Protein AF-A0A7S1C038-F1 (afdb_monomer_lite)

Foldseek 3Di:
DDDDDDDPDDPPDPPLPFADDPDVVPDDPVPDDCQDSNNQLQDADFEEEEEEAPPLCLQVVLCVQAVDRQDDDPVCVVVVFDQAKGKGKKWKWWWDWDADVPPDPPPDDDDDDDDPPPPRPTDGGDMGIYHSSHHQWDQDPVPRTIIGGRGMYMYIYATLDPVRVVNVLVSLLVHLAYEYRDEPVDDPPDPSSVVSVVSNVVSVNPHYHYHYPNPPDDPPPDPDDD

Organism: NCBI:txid216773

InterPro domains:
  IPR000795 Translational (tr)-type GTP-binding domain [PF00009] (45-215)
  IPR000795 Translational (tr)-type GTP-binding domain [PR00315] (47-60)
  IPR000795 Translational (tr)-type GTP-binding domain [PR00315] (154-164)
  IPR000795 Translational (tr)-type GTP-binding domain [PR00315] (170-181)
  IPR000795 Translational (tr)-type GTP-binding domain [PR00315] (208-217)
  IPR000795 Translational (tr)-type GTP-binding domain [PS51722] (43-226)
  IPR027417 P-loop containing nucleoside triphosphate hydrolase [G3DSA:3.40.50.300] (43-218)
  IPR027417 P-loop containing nucleoside triphosphate hydrolase [SSF52540] (39-215)
  IPR050543 Eukaryotic Initiation Factor 2 Gamma Subunit [PTHR42854] (17-215)

Sequence (226 aa):
MIGESSSSGSKKGVTFSGLRDQNIETLDVTKLSALTPEVISRQATINVGTIGHVAHGKSTVVKAISGVQTVRFKNELERNITIKLGYANAKLYKGDPRPAPGVVNVEGEGNAEDGAAAAPEMISGGYTSRGSSHPDVFVDEKNGVTYRLRRHVSFVDCPGHDILMATMLNGAAVMDAAILLVAGNETCPQPQTSEHLAAVEIMRLGHIIILQNKVRIPIFSVTPEC

Structure (mmCIF, N/CA/C/O backbone):
data_AF-A0A7S1C038-F1
#
_entry.id   AF-A0A7S1C038-F1
#
loop_
_atom_site.group_PDB
_atom_site.id
_atom_site.type_symbol
_atom_site.label_atom_id
_atom_site.label_alt_id
_atom_site.label_comp_id
_atom_site.label_asym_id
_atom_site.label_entity_id
_atom_site.label_seq_id
_atom_site.pdbx_PDB_ins_code
_atom_site.Cartn_x
_atom_site.Cartn_y
_atom_site.Cartn_z
_atom_site.occupancy
_atom_site.B_iso_or_equiv
_atom_site.auth_seq_id
_atom_site.auth_comp_id
_atom_site.auth_asym_id
_atom_site.auth_atom_id
_atom_site.pdbx_PDB_model_num
ATOM 1 N N . MET A 1 1 ? 17.634 -27.391 55.054 1.00 41.12 1 MET A N 1
ATOM 2 C CA . MET A 1 1 ? 16.291 -27.393 54.440 1.00 41.12 1 MET A CA 1
ATOM 3 C C . MET A 1 1 ? 15.889 -25.945 54.234 1.00 41.12 1 MET A C 1
ATOM 5 O O . MET A 1 1 ? 15.413 -25.311 55.162 1.00 41.12 1 MET A O 1
ATOM 9 N N . ILE A 1 2 ? 16.235 -25.392 53.072 1.00 32.72 2 ILE A N 1
ATOM 10 C CA . ILE A 1 2 ? 15.905 -24.018 52.682 1.00 32.72 2 ILE A CA 1
ATOM 11 C C . ILE A 1 2 ? 14.608 -24.129 51.883 1.00 32.72 2 ILE A C 1
ATOM 13 O O . ILE A 1 2 ? 14.571 -24.859 50.897 1.00 32.72 2 ILE A O 1
ATOM 17 N N . GLY A 1 3 ? 13.541 -23.508 52.382 1.00 31.84 3 GLY A N 1
ATOM 18 C CA . GLY A 1 3 ? 12.225 -23.518 51.752 1.00 31.84 3 GLY A CA 1
ATOM 19 C C . GLY A 1 3 ? 12.188 -22.578 50.553 1.00 31.84 3 GLY A C 1
ATOM 20 O O . GLY A 1 3 ? 12.512 -21.398 50.676 1.00 31.84 3 GLY A O 1
ATOM 21 N N . GLU A 1 4 ? 11.782 -23.109 49.405 1.00 29.77 4 GLU A N 1
ATOM 22 C CA . GLU A 1 4 ? 11.413 -22.330 48.229 1.00 29.77 4 GLU A CA 1
ATOM 23 C C . GLU A 1 4 ? 10.019 -21.729 48.451 1.00 29.77 4 GLU A C 1
ATOM 25 O O . GLU A 1 4 ? 9.022 -22.447 48.528 1.00 29.77 4 GLU A O 1
ATOM 30 N N . SER A 1 5 ? 9.935 -20.403 48.562 1.00 31.16 5 SER A N 1
ATOM 31 C CA . SER A 1 5 ? 8.684 -19.667 48.391 1.00 31.16 5 SER A CA 1
ATOM 32 C C . SER A 1 5 ? 8.595 -19.190 46.943 1.00 31.16 5 SER A C 1
ATOM 34 O O . SER A 1 5 ? 9.299 -18.288 46.491 1.00 31.16 5 SER A O 1
ATOM 36 N N . SER A 1 6 ? 7.717 -19.857 46.203 1.00 29.91 6 SER A N 1
ATOM 37 C CA . SER A 1 6 ? 7.308 -19.549 44.839 1.00 29.91 6 SER A CA 1
ATOM 38 C C . SER A 1 6 ? 6.830 -18.099 44.712 1.00 29.91 6 SER A C 1
ATOM 40 O O . SER A 1 6 ? 5.752 -17.745 45.194 1.00 29.91 6 SER A O 1
ATOM 42 N N . SER A 1 7 ? 7.612 -17.262 44.033 1.00 30.27 7 SER A N 1
ATOM 43 C CA . SER A 1 7 ? 7.185 -15.941 43.586 1.00 30.27 7 SER A CA 1
ATOM 44 C C . SER A 1 7 ? 6.326 -16.091 42.328 1.00 30.27 7 SER A C 1
ATOM 46 O O . SER A 1 7 ? 6.800 -16.399 41.235 1.00 30.27 7 SER A O 1
ATOM 48 N N . SER A 1 8 ? 5.018 -15.887 42.479 1.00 29.19 8 SER A N 1
ATOM 49 C CA . SER A 1 8 ? 4.081 -15.759 41.365 1.00 29.19 8 SER A CA 1
ATOM 50 C C . SER A 1 8 ? 4.388 -14.467 40.599 1.00 29.19 8 SER A C 1
ATOM 52 O O . SER A 1 8 ? 3.902 -13.385 40.934 1.00 29.19 8 SER A O 1
ATOM 54 N N . GLY A 1 9 ? 5.250 -14.572 39.589 1.00 28.31 9 GLY A N 1
ATOM 55 C CA . GLY A 1 9 ? 5.575 -13.491 38.669 1.00 28.31 9 GLY A CA 1
ATOM 56 C C . GLY A 1 9 ? 4.361 -13.120 37.822 1.00 28.31 9 GLY A C 1
ATOM 57 O O . GLY A 1 9 ? 4.037 -13.797 36.849 1.00 28.31 9 GLY A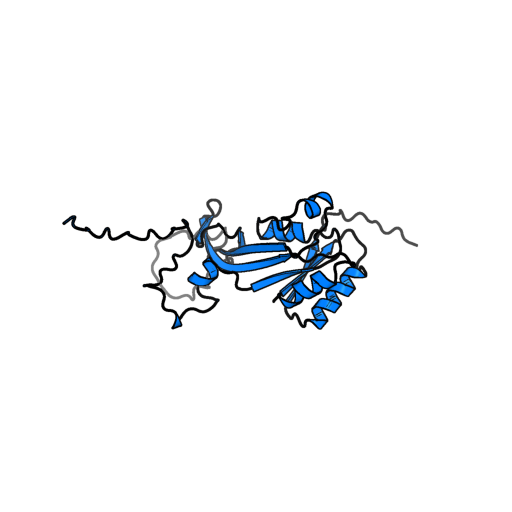 O 1
ATOM 58 N N . SER A 1 10 ? 3.699 -12.025 38.193 1.00 28.20 10 SER A N 1
ATOM 59 C CA . SER A 1 10 ? 2.702 -11.348 37.367 1.00 28.20 10 SER A CA 1
ATOM 60 C C . SER A 1 10 ? 3.363 -10.933 36.046 1.00 28.20 10 SER A C 1
ATOM 62 O O . SER A 1 10 ? 4.196 -10.023 36.009 1.00 28.20 10 SER A O 1
ATOM 64 N N . LYS A 1 11 ? 3.053 -11.646 34.954 1.00 31.92 11 LYS A N 1
ATOM 65 C CA . LYS A 1 11 ? 3.479 -11.277 33.600 1.00 31.92 11 LYS A CA 1
ATOM 66 C C . LYS A 1 11 ? 2.769 -9.976 33.226 1.00 31.92 11 LYS A C 1
ATOM 68 O O . LYS A 1 11 ? 1.656 -9.999 32.713 1.00 31.92 11 LYS A O 1
ATOM 73 N N . LYS A 1 12 ? 3.411 -8.834 33.489 1.00 30.34 12 LYS A N 1
ATOM 74 C CA . LYS A 1 12 ? 3.003 -7.543 32.928 1.00 30.34 12 LYS A CA 1
ATOM 75 C C . LYS A 1 12 ? 3.096 -7.639 31.406 1.00 30.34 12 LYS A C 1
ATOM 77 O O . LYS A 1 12 ? 4.187 -7.574 30.842 1.00 30.34 12 LYS A O 1
ATOM 82 N N . GLY A 1 13 ? 1.950 -7.833 30.757 1.00 33.59 13 GLY A N 1
ATOM 83 C CA . GLY A 1 13 ? 1.808 -7.597 29.329 1.00 33.59 13 GLY A CA 1
ATOM 84 C C . GLY A 1 13 ? 2.252 -6.169 29.033 1.00 33.59 13 GLY A C 1
ATOM 85 O O . GLY A 1 13 ? 1.886 -5.237 29.747 1.00 33.59 13 GLY A O 1
ATOM 86 N N . VAL A 1 14 ? 3.102 -6.008 28.025 1.00 36.25 14 VAL A N 1
ATOM 87 C CA . VAL A 1 14 ? 3.528 -4.695 27.542 1.00 36.25 14 VAL A CA 1
ATOM 88 C C . VAL A 1 14 ? 2.290 -4.000 26.975 1.00 36.25 14 VAL A C 1
ATOM 90 O O . VAL A 1 14 ? 1.905 -4.238 25.832 1.00 36.25 14 VAL A O 1
ATOM 93 N N . THR A 1 15 ? 1.631 -3.176 27.788 1.00 35.62 15 THR A N 1
ATOM 94 C CA . THR A 1 15 ? 0.547 -2.296 27.355 1.00 35.62 15 THR A CA 1
ATOM 95 C C . THR A 1 15 ? 1.164 -1.193 26.506 1.00 35.62 15 THR A C 1
ATOM 97 O O . THR A 1 15 ? 1.691 -0.208 27.026 1.00 35.62 15 THR A O 1
ATOM 100 N N . PHE A 1 16 ? 1.150 -1.370 25.187 1.00 41.62 16 PHE A N 1
ATOM 101 C CA . PHE A 1 16 ? 1.386 -0.265 24.267 1.00 41.62 16 PHE A CA 1
ATOM 102 C C . PHE A 1 16 ? 0.178 0.672 24.363 1.00 41.62 16 PHE A C 1
ATOM 104 O O . PHE A 1 16 ? -0.905 0.357 23.872 1.00 41.62 16 PHE A O 1
ATOM 111 N N . SER A 1 17 ? 0.358 1.806 25.039 1.00 42.03 17 SER A N 1
ATOM 112 C CA . SER A 1 17 ? -0.680 2.809 25.279 1.00 42.03 17 SER A CA 1
ATOM 113 C C . SER A 1 17 ? -1.363 3.232 23.970 1.00 42.03 17 SER A C 1
ATOM 115 O O . SER A 1 17 ? -0.755 3.926 23.155 1.00 42.03 17 SER A O 1
ATOM 117 N N . GLY A 1 18 ? -2.618 2.816 23.763 1.00 57.69 18 GLY A N 1
ATOM 118 C CA . GLY A 1 18 ? -3.464 3.251 22.641 1.00 57.69 18 GLY A CA 1
ATOM 119 C C . GLY A 1 18 ? -3.847 2.174 21.616 1.00 57.69 18 GLY A C 1
ATOM 120 O O . GLY A 1 18 ? -4.699 2.437 20.764 1.00 57.69 18 GLY A O 1
ATOM 121 N N . LEU A 1 19 ? -3.264 0.974 21.693 1.00 62.09 19 LEU A N 1
ATOM 122 C CA . LEU A 1 19 ? -3.684 -0.193 20.907 1.00 62.09 19 LEU A CA 1
ATOM 123 C C . LEU A 1 19 ? -4.746 -0.992 21.674 1.00 62.09 19 LEU A C 1
ATOM 125 O O . LEU A 1 19 ? -4.735 -1.008 22.902 1.00 62.09 19 LEU A O 1
ATOM 129 N N . ARG A 1 20 ? -5.647 -1.685 20.966 1.00 65.25 20 ARG A N 1
ATOM 130 C CA . ARG A 1 20 ? -6.557 -2.632 21.626 1.00 65.25 20 ARG A CA 1
ATOM 131 C C . ARG A 1 20 ? -5.754 -3.789 22.225 1.00 65.25 20 ARG A C 1
ATOM 133 O O . ARG A 1 20 ? -4.943 -4.427 21.539 1.00 65.25 20 ARG A O 1
ATOM 140 N N . ASP A 1 21 ? -5.972 -4.037 23.512 1.00 62.97 21 ASP A N 1
ATOM 141 C CA . ASP A 1 21 ? -5.340 -5.137 24.227 1.00 62.97 21 ASP A CA 1
ATOM 142 C C . ASP A 1 21 ? -5.932 -6.465 23.761 1.00 62.97 21 ASP A C 1
ATOM 144 O O . ASP A 1 21 ? -7.130 -6.717 23.860 1.00 62.97 21 ASP A O 1
ATOM 148 N N . GLN A 1 22 ? -5.064 -7.320 23.228 1.00 62.31 22 GLN A N 1
ATOM 149 C CA . GLN A 1 22 ? -5.403 -8.688 22.865 1.00 62.31 22 GLN A CA 1
ATOM 150 C C . GLN A 1 22 ? -5.151 -9.576 24.083 1.00 62.31 22 GLN A C 1
ATOM 152 O O . GLN A 1 22 ? -4.095 -10.199 24.193 1.00 62.31 22 GLN A O 1
ATOM 157 N N . ASN A 1 23 ? -6.079 -9.572 25.039 1.00 72.50 23 ASN A N 1
ATOM 158 C CA . ASN A 1 23 ? -5.988 -10.466 26.185 1.00 72.50 23 ASN A CA 1
ATOM 159 C C . ASN A 1 23 ? -6.569 -11.840 25.816 1.00 72.50 23 ASN A C 1
ATOM 161 O O . ASN A 1 23 ? -7.741 -11.955 25.467 1.00 72.50 23 ASN A O 1
ATOM 165 N N . ILE A 1 24 ? -5.731 -12.876 25.877 1.00 70.00 24 ILE A N 1
ATOM 166 C CA . ILE A 1 24 ? -6.050 -14.251 25.451 1.00 70.00 24 ILE A CA 1
ATOM 167 C C . ILE A 1 24 ? -7.241 -14.818 26.242 1.00 70.00 24 ILE A C 1
ATOM 169 O O . ILE A 1 24 ? -7.989 -15.635 25.722 1.00 70.00 24 ILE A O 1
ATOM 173 N N . GLU A 1 25 ? -7.450 -14.344 27.471 1.00 70.56 25 GLU A N 1
ATOM 174 C CA . GLU A 1 25 ? -8.536 -14.788 28.352 1.00 70.56 25 GLU A CA 1
ATOM 175 C C . GLU A 1 25 ? -9.908 -14.210 27.970 1.00 70.56 25 GLU A C 1
ATOM 177 O O . GLU A 1 25 ? -10.936 -14.810 28.269 1.00 70.56 25 GLU A O 1
ATOM 182 N N . THR A 1 26 ? -9.939 -13.058 27.295 1.00 69.38 26 THR A N 1
ATOM 183 C CA . THR A 1 26 ? -11.182 -12.375 26.891 1.00 69.38 26 THR A CA 1
ATOM 184 C C . THR A 1 26 ? -11.467 -12.492 25.394 1.00 69.38 26 THR A C 1
ATOM 186 O O . THR A 1 26 ? -12.516 -12.047 24.934 1.00 69.38 26 THR A O 1
ATOM 189 N N . LEU A 1 27 ? -10.526 -13.042 24.621 1.00 69.56 27 LEU A N 1
ATOM 190 C CA . LEU A 1 27 ? -10.618 -13.172 23.170 1.00 69.56 27 LEU A CA 1
ATOM 191 C C . LEU A 1 27 ? -11.393 -14.435 22.784 1.00 69.56 27 LEU A C 1
ATOM 193 O O . LEU A 1 27 ? -10.920 -15.556 22.963 1.00 69.56 27 LEU A O 1
ATOM 197 N N . ASP A 1 28 ? -12.566 -14.252 22.182 1.00 71.44 28 ASP A N 1
ATOM 198 C CA . ASP A 1 28 ? -13.340 -15.348 21.600 1.00 71.44 28 ASP A CA 1
ATOM 199 C C . ASP A 1 28 ? -12.860 -15.624 20.168 1.00 71.44 28 ASP A C 1
ATOM 201 O O . ASP A 1 28 ? -13.245 -14.951 19.207 1.00 71.44 28 ASP A O 1
ATOM 205 N N . VAL A 1 29 ? -11.993 -16.630 20.030 1.00 74.00 29 VAL A N 1
ATOM 206 C CA . VAL A 1 29 ? -11.307 -16.987 18.776 1.00 74.00 29 VAL A CA 1
ATOM 207 C C . VAL A 1 29 ? -12.282 -17.325 17.642 1.00 74.00 29 VAL A C 1
ATOM 209 O O . VAL A 1 29 ? -11.950 -17.167 16.470 1.00 74.00 29 VAL A O 1
ATOM 212 N N . THR A 1 30 ? -13.508 -17.736 17.973 1.00 75.81 30 THR A N 1
ATOM 213 C CA . THR A 1 30 ? -14.532 -18.121 16.989 1.00 75.81 30 THR A CA 1
ATOM 214 C C . THR 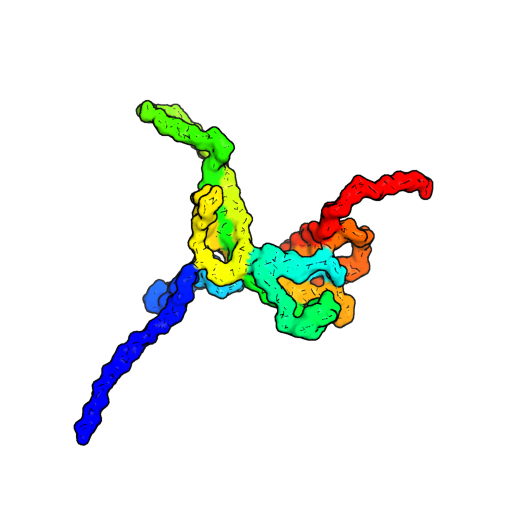A 1 30 ? -15.189 -16.930 16.287 1.00 75.81 30 THR A C 1
ATOM 216 O O . THR A 1 30 ? -15.723 -17.081 15.190 1.00 75.81 30 THR A O 1
ATOM 219 N N . LYS A 1 31 ? -15.126 -15.732 16.884 1.00 73.19 31 LYS A N 1
ATOM 220 C CA . LYS A 1 31 ? -15.713 -14.494 16.338 1.00 73.19 31 LYS A CA 1
ATOM 221 C C . LYS A 1 31 ? -14.677 -13.580 15.682 1.00 73.19 31 LYS A C 1
ATOM 223 O O . LYS A 1 31 ? -15.037 -12.544 15.119 1.00 73.19 31 LYS A O 1
ATOM 228 N N . LEU A 1 32 ? -13.397 -13.950 15.738 1.00 73.38 32 LEU A N 1
ATOM 229 C CA . LEU A 1 32 ? -12.311 -13.198 15.122 1.00 73.38 32 LEU A CA 1
ATOM 230 C C . LEU A 1 32 ? -12.339 -13.387 13.602 1.00 73.38 32 LEU A C 1
ATOM 232 O O . LEU A 1 32 ? -12.003 -14.442 13.075 1.00 73.38 32 LEU A O 1
ATOM 236 N N . SER A 1 33 ? -12.709 -12.330 12.887 1.00 72.44 33 SER A N 1
ATOM 237 C CA . SER A 1 33 ? -12.481 -12.201 11.445 1.00 72.44 33 SER A CA 1
ATOM 238 C C . SER A 1 33 ? -11.436 -11.115 11.196 1.00 72.44 33 SER A C 1
ATOM 240 O O . SER A 1 33 ? -11.211 -10.265 12.052 1.00 72.44 33 SER A O 1
ATOM 242 N N . ALA A 1 34 ? -10.821 -11.075 10.011 1.00 68.94 34 ALA A N 1
ATOM 243 C CA . ALA A 1 34 ? -9.850 -10.027 9.666 1.00 68.94 34 ALA A CA 1
ATOM 244 C C . ALA A 1 34 ? -10.422 -8.596 9.786 1.00 68.94 34 ALA A C 1
ATOM 246 O O . ALA A 1 34 ? -9.671 -7.628 9.853 1.00 68.94 34 ALA A O 1
ATOM 247 N N . LEU A 1 35 ? -11.752 -8.454 9.826 1.00 75.75 35 LEU A N 1
ATOM 248 C CA . LEU A 1 35 ? -12.448 -7.180 9.972 1.00 75.75 35 LEU A CA 1
ATOM 249 C C . LEU A 1 35 ? -12.746 -6.799 11.431 1.00 75.75 35 LEU A C 1
ATOM 251 O O . LEU A 1 35 ? -13.304 -5.726 11.670 1.00 75.75 35 LEU A O 1
ATOM 255 N N . THR A 1 36 ? -12.411 -7.642 12.412 1.00 77.56 36 THR A N 1
ATOM 256 C CA . THR A 1 36 ? -12.633 -7.285 13.813 1.00 77.56 36 THR A CA 1
ATOM 257 C C . THR A 1 36 ? -11.647 -6.203 14.254 1.00 77.56 36 THR A C 1
ATOM 259 O O . THR A 1 36 ? -10.467 -6.220 13.887 1.00 77.56 36 THR A O 1
ATOM 262 N N . PRO A 1 37 ? -12.102 -5.236 15.068 1.00 72.75 37 PRO A N 1
ATOM 263 C CA . PRO A 1 37 ? -11.278 -4.103 15.479 1.00 72.75 37 PRO A CA 1
ATOM 264 C C . PRO A 1 37 ? -10.032 -4.510 16.283 1.00 72.75 37 PRO A C 1
ATOM 266 O O . PRO A 1 37 ? -9.049 -3.775 16.290 1.00 72.75 37 PRO A O 1
ATOM 269 N N . GLU A 1 38 ? -10.049 -5.677 16.928 1.00 74.62 38 GLU A N 1
ATOM 270 C CA . GLU A 1 38 ? -8.911 -6.251 17.660 1.00 74.62 38 GLU A CA 1
ATOM 271 C C . GLU A 1 38 ? -7.775 -6.695 16.728 1.00 74.62 38 GLU A C 1
ATOM 273 O O . GLU A 1 38 ? -6.602 -6.531 17.067 1.00 74.62 38 GLU A O 1
ATOM 278 N N . VAL A 1 39 ? -8.109 -7.218 15.541 1.00 76.62 39 VAL A N 1
ATOM 279 C CA . VAL A 1 39 ? -7.138 -7.651 14.523 1.00 76.62 39 VAL A CA 1
ATOM 280 C C . VAL A 1 39 ? -6.652 -6.451 13.713 1.00 76.62 39 VAL A C 1
ATOM 282 O O . VAL A 1 39 ? -5.443 -6.252 13.575 1.00 76.62 39 VAL A O 1
ATOM 285 N N . ILE A 1 40 ? -7.577 -5.590 13.267 1.00 80.25 40 ILE A N 1
ATOM 286 C CA . ILE A 1 40 ? -7.268 -4.378 12.486 1.00 80.25 40 ILE A CA 1
ATOM 287 C C . ILE A 1 40 ? -6.306 -3.448 13.245 1.00 80.25 40 ILE A C 1
ATOM 289 O O . ILE A 1 40 ? -5.477 -2.782 12.630 1.00 80.25 40 ILE A O 1
ATOM 293 N N . SER A 1 41 ? -6.381 -3.407 14.579 1.00 76.19 41 SER A N 1
ATOM 294 C CA . SER A 1 41 ? -5.500 -2.575 15.411 1.00 76.19 41 SER A CA 1
ATOM 295 C C . SER A 1 41 ? -4.010 -2.875 15.200 1.00 76.19 41 SER A C 1
ATOM 297 O O . SER A 1 41 ? -3.182 -1.960 15.231 1.00 76.19 41 SER A O 1
ATOM 299 N N . ARG A 1 42 ? -3.660 -4.150 14.970 1.00 76.06 42 ARG A N 1
ATOM 300 C CA . ARG A 1 42 ? -2.267 -4.626 14.950 1.00 76.06 42 ARG A CA 1
ATOM 301 C C . ARG A 1 42 ? -1.796 -5.103 13.582 1.00 76.06 42 ARG A C 1
ATOM 303 O O . ARG A 1 42 ? -0.616 -4.958 13.272 1.00 76.06 42 ARG A O 1
ATOM 310 N N . GLN A 1 43 ? -2.689 -5.650 12.764 1.00 82.88 43 GLN A N 1
ATOM 311 C CA . GLN A 1 43 ? -2.333 -6.289 11.500 1.00 82.88 43 GLN A CA 1
ATOM 312 C C . GLN A 1 43 ? -3.000 -5.590 10.320 1.00 82.88 43 GLN A C 1
ATOM 314 O O . GLN A 1 43 ? -4.138 -5.135 10.413 1.00 82.88 43 GLN A O 1
ATOM 319 N N . ALA A 1 44 ? -2.253 -5.429 9.228 1.00 85.12 44 ALA A N 1
ATOM 320 C CA . ALA A 1 44 ? -2.795 -4.887 7.992 1.00 85.12 44 ALA A CA 1
ATOM 321 C C . ALA A 1 44 ? -3.620 -5.964 7.287 1.00 85.12 44 ALA A C 1
ATOM 323 O O . ALA A 1 44 ? -3.201 -7.118 7.211 1.00 85.12 44 ALA A O 1
ATOM 324 N N . THR A 1 45 ? -4.794 -5.583 6.797 1.00 85.81 45 THR A N 1
ATOM 325 C CA . THR A 1 45 ? -5.747 -6.520 6.192 1.00 85.81 45 THR A CA 1
ATOM 326 C C . THR A 1 45 ? -5.710 -6.514 4.671 1.00 85.81 45 THR A C 1
ATOM 328 O O . THR A 1 45 ? -6.235 -7.438 4.064 1.00 85.81 45 THR A O 1
ATOM 331 N N . ILE A 1 46 ? -5.136 -5.469 4.069 1.00 90.12 46 ILE A N 1
ATOM 332 C CA . ILE A 1 46 ? -5.071 -5.265 2.619 1.00 90.12 46 ILE A CA 1
ATOM 333 C C . ILE A 1 46 ? -3.676 -4.764 2.260 1.00 90.12 46 ILE A C 1
ATOM 335 O O . ILE A 1 46 ? -3.173 -3.829 2.899 1.00 90.12 46 ILE A O 1
ATOM 339 N N . ASN A 1 47 ? -3.103 -5.339 1.206 1.00 92.12 47 ASN A N 1
ATOM 340 C CA . ASN A 1 47 ? -1.847 -4.910 0.612 1.00 92.12 47 ASN A CA 1
ATOM 341 C C . ASN A 1 47 ? -2.108 -4.066 -0.639 1.00 92.12 47 ASN A C 1
ATOM 343 O O . ASN A 1 47 ? -2.702 -4.527 -1.614 1.00 92.12 47 ASN A O 1
ATOM 347 N N . VAL A 1 48 ? -1.632 -2.825 -0.622 1.00 93.12 48 VAL A N 1
ATOM 348 C CA . VAL A 1 48 ? -1.763 -1.874 -1.724 1.00 93.12 48 VAL A CA 1
ATOM 349 C C . VAL A 1 48 ? -0.390 -1.595 -2.322 1.00 93.12 48 VAL A C 1
ATOM 351 O O . VAL A 1 48 ? 0.487 -1.042 -1.664 1.00 93.12 48 VAL A O 1
ATOM 354 N N . GLY A 1 49 ? -0.198 -1.956 -3.583 1.00 93.38 49 GLY A N 1
ATOM 355 C CA . GLY A 1 49 ? 1.028 -1.691 -4.322 1.00 93.38 49 GLY A CA 1
ATOM 356 C C . GLY A 1 49 ? 1.120 -0.287 -4.887 1.00 93.38 49 GLY A C 1
ATOM 357 O O . GLY A 1 49 ? 0.112 0.264 -5.314 1.00 93.38 49 GLY A O 1
ATOM 358 N N . THR A 1 50 ? 2.325 0.265 -4.997 1.00 92.62 50 THR A N 1
ATOM 359 C CA . THR A 1 50 ? 2.601 1.429 -5.852 1.00 92.62 50 THR A CA 1
ATOM 360 C C . THR A 1 50 ? 3.433 1.017 -7.062 1.00 92.62 50 THR A C 1
ATOM 362 O O . THR A 1 50 ? 4.513 0.452 -6.928 1.00 92.62 50 THR A O 1
ATOM 365 N N . ILE A 1 51 ? 2.951 1.326 -8.264 1.00 91.31 51 ILE A N 1
ATOM 366 C CA . ILE A 1 51 ? 3.608 1.015 -9.544 1.00 91.31 51 ILE A CA 1
ATOM 367 C C . ILE A 1 51 ? 3.732 2.284 -10.397 1.00 91.31 51 ILE A C 1
ATOM 369 O O . ILE A 1 51 ? 3.038 3.269 -10.158 1.00 91.31 51 ILE A O 1
ATOM 373 N N . GLY A 1 52 ? 4.636 2.298 -11.379 1.00 89.62 52 GLY A N 1
ATOM 374 C CA . GLY A 1 52 ? 4.887 3.469 -12.237 1.00 89.62 52 GLY A CA 1
ATOM 375 C C . GLY A 1 52 ? 6.371 3.676 -12.544 1.00 89.62 52 GLY A C 1
ATOM 376 O O . GLY A 1 52 ? 7.217 3.022 -11.936 1.00 89.62 52 GLY A O 1
ATOM 377 N N . HIS A 1 53 ? 6.695 4.581 -13.467 1.00 87.56 53 HIS A N 1
ATOM 378 C CA . HIS A 1 53 ? 8.063 4.828 -13.953 1.00 87.56 53 HIS A CA 1
ATOM 379 C C . HIS A 1 53 ? 9.031 5.319 -12.853 1.00 87.56 53 HIS A C 1
ATOM 381 O O . HIS A 1 53 ? 8.617 5.711 -11.746 1.00 87.56 53 HIS A O 1
ATOM 387 N N . VAL A 1 54 ? 10.337 5.289 -13.134 1.00 84.62 54 VAL A N 1
ATOM 388 C CA . VAL A 1 54 ? 11.371 5.915 -12.289 1.00 84.62 54 VAL A CA 1
ATOM 389 C C . VAL A 1 54 ? 11.029 7.398 -12.071 1.00 84.62 54 VAL A C 1
ATOM 391 O O . VAL A 1 54 ? 10.405 8.037 -12.904 1.00 84.62 54 VAL A O 1
ATOM 394 N N . ALA A 1 55 ? 11.368 7.955 -10.904 1.00 80.94 55 ALA A N 1
ATOM 395 C CA . ALA A 1 55 ? 11.165 9.376 -10.577 1.00 80.94 55 ALA A CA 1
ATOM 396 C C . ALA A 1 55 ? 9.709 9.911 -10.578 1.00 80.94 55 ALA A C 1
ATOM 398 O O . ALA A 1 55 ? 9.494 11.100 -10.316 1.00 80.94 55 ALA A O 1
ATOM 399 N N . HIS A 1 56 ? 8.692 9.054 -10.733 1.00 87.62 56 HIS A N 1
ATOM 400 C CA . HIS A 1 56 ? 7.277 9.418 -10.540 1.00 87.62 56 HIS A CA 1
ATOM 401 C C . HIS A 1 56 ? 6.893 9.692 -9.073 1.00 87.62 56 HIS A C 1
ATOM 403 O O . HIS A 1 56 ? 5.797 10.175 -8.799 1.00 87.62 56 HIS A O 1
ATOM 409 N N . GLY A 1 57 ? 7.780 9.410 -8.113 1.00 87.00 57 GLY A N 1
ATOM 410 C CA . GLY A 1 57 ? 7.556 9.705 -6.694 1.00 87.00 57 GLY A CA 1
ATOM 411 C C . GLY A 1 57 ? 6.740 8.655 -5.932 1.00 87.00 57 GLY A C 1
ATOM 412 O O . GLY A 1 57 ? 6.085 9.010 -4.957 1.00 87.00 57 GLY A O 1
ATOM 413 N N . LYS A 1 58 ? 6.797 7.377 -6.343 1.00 90.19 58 LYS A N 1
ATOM 414 C CA . LYS A 1 58 ? 6.134 6.234 -5.674 1.00 90.19 58 LYS A CA 1
ATOM 415 C C . LYS A 1 58 ? 6.380 6.222 -4.163 1.00 90.19 58 LYS A C 1
ATOM 417 O O . LYS A 1 58 ? 5.441 6.388 -3.387 1.00 90.19 58 LYS A O 1
ATOM 422 N N . SER A 1 59 ? 7.645 6.183 -3.752 1.00 88.69 59 SER A N 1
ATOM 423 C CA . SER A 1 59 ? 8.038 6.185 -2.339 1.00 88.69 59 SER A CA 1
ATOM 424 C C . SER A 1 59 ? 7.612 7.459 -1.600 1.00 88.69 59 SER A C 1
ATOM 426 O O . SER A 1 59 ? 7.262 7.410 -0.422 1.00 88.69 59 SER A O 1
ATOM 428 N N . THR A 1 60 ? 7.590 8.610 -2.283 1.00 89.31 60 THR A N 1
ATOM 429 C CA . THR A 1 60 ? 7.136 9.884 -1.703 1.00 89.31 60 THR A CA 1
ATOM 430 C C . THR A 1 60 ? 5.642 9.859 -1.396 1.00 89.31 60 THR A C 1
ATOM 432 O O . THR A 1 60 ? 5.234 10.316 -0.331 1.00 89.31 60 THR A O 1
ATOM 435 N N . VAL A 1 61 ? 4.827 9.291 -2.288 1.00 90.00 61 VAL A N 1
ATOM 436 C CA . VAL A 1 61 ? 3.385 9.124 -2.061 1.00 90.00 61 VAL A CA 1
ATOM 437 C C . VAL A 1 61 ? 3.131 8.144 -0.920 1.00 90.00 61 VAL A C 1
ATOM 439 O O . VAL A 1 61 ? 2.347 8.451 -0.024 1.00 90.00 61 VAL A O 1
ATOM 442 N N . VAL A 1 62 ? 3.852 7.019 -0.875 1.00 90.69 62 VAL A N 1
ATOM 443 C CA . VAL A 1 62 ? 3.744 6.073 0.248 1.00 90.69 62 VAL A CA 1
ATOM 444 C C . VAL A 1 62 ? 4.099 6.751 1.572 1.00 90.69 62 VAL A C 1
ATOM 446 O O . VAL A 1 62 ? 3.371 6.597 2.555 1.00 90.69 62 VAL A O 1
ATOM 449 N N . LYS A 1 63 ? 5.162 7.564 1.601 1.00 89.62 63 LYS A N 1
ATOM 450 C CA . LYS A 1 63 ? 5.547 8.350 2.780 1.00 89.62 63 LYS A CA 1
ATOM 451 C C . LYS A 1 63 ? 4.484 9.381 3.168 1.00 89.62 63 LYS A C 1
ATOM 453 O O . LYS A 1 63 ? 4.225 9.546 4.354 1.00 89.62 63 LYS A O 1
ATOM 458 N N . ALA A 1 64 ? 3.850 10.047 2.205 1.00 88.44 64 ALA A N 1
ATOM 459 C CA . ALA A 1 64 ? 2.789 11.019 2.474 1.00 88.44 64 ALA A CA 1
ATOM 460 C C . ALA A 1 64 ? 1.531 10.367 3.073 1.00 88.44 64 ALA A C 1
ATOM 462 O O . ALA A 1 64 ? 0.908 10.943 3.961 1.00 88.44 64 ALA A O 1
ATOM 463 N N . ILE A 1 65 ? 1.176 9.160 2.619 1.00 87.94 65 ILE A N 1
ATOM 464 C CA . ILE A 1 65 ? -0.017 8.447 3.093 1.00 87.94 65 ILE A CA 1
ATOM 465 C C . ILE A 1 65 ? 0.238 7.773 4.445 1.00 87.94 65 ILE A C 1
ATOM 467 O O . ILE A 1 65 ? -0.575 7.894 5.362 1.00 87.94 65 ILE A O 1
ATOM 471 N N . SER A 1 66 ? 1.349 7.047 4.570 1.00 87.00 66 SER A N 1
ATOM 472 C CA . SER A 1 66 ? 1.654 6.248 5.764 1.00 87.00 66 SER A CA 1
ATOM 473 C C . SER A 1 66 ? 2.374 7.030 6.865 1.00 87.00 66 SER A C 1
ATOM 475 O O . SER A 1 66 ? 2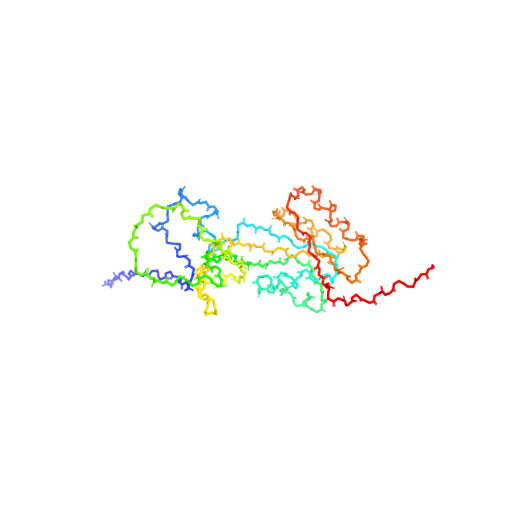.356 6.620 8.022 1.00 87.00 66 SER A O 1
ATOM 477 N N . GLY A 1 67 ? 3.038 8.137 6.526 1.00 84.69 67 GLY A N 1
ATOM 478 C CA . GLY A 1 67 ? 3.979 8.824 7.413 1.00 84.69 67 GLY A CA 1
ATOM 479 C C . GLY A 1 67 ? 5.302 8.072 7.620 1.00 84.69 67 GLY A C 1
ATOM 480 O O . GLY A 1 67 ? 6.181 8.575 8.316 1.00 84.69 67 GLY A O 1
ATOM 481 N N . VAL A 1 68 ? 5.472 6.887 7.021 1.00 83.88 68 VAL A N 1
ATOM 482 C CA . VAL A 1 68 ? 6.649 6.025 7.184 1.00 83.88 68 VAL A CA 1
ATOM 483 C C . VAL A 1 68 ? 7.497 6.062 5.917 1.00 83.88 68 VAL A C 1
ATOM 485 O O . VAL A 1 68 ? 6.998 5.931 4.802 1.00 83.88 68 VAL A O 1
ATOM 488 N N . GLN A 1 69 ? 8.808 6.225 6.080 1.00 82.06 69 GLN A N 1
ATOM 489 C CA . GLN A 1 69 ? 9.747 6.140 4.966 1.00 82.06 69 GLN A CA 1
ATOM 490 C C . GLN A 1 69 ? 10.053 4.671 4.645 1.00 82.06 69 GLN A C 1
ATOM 492 O O . GLN A 1 69 ? 10.518 3.926 5.506 1.00 82.06 69 GLN A O 1
ATOM 497 N N . THR A 1 70 ? 9.788 4.261 3.403 1.00 81.38 70 THR A N 1
ATOM 498 C CA . THR A 1 70 ? 9.978 2.879 2.924 1.00 81.38 70 THR A CA 1
ATOM 499 C C . THR A 1 70 ? 11.440 2.527 2.660 1.00 81.38 70 THR A C 1
ATOM 501 O O . THR A 1 70 ? 11.821 1.368 2.812 1.00 81.38 70 THR A O 1
ATOM 504 N N . VAL A 1 71 ? 12.265 3.518 2.313 1.00 80.19 71 VAL A N 1
ATOM 505 C CA . VAL A 1 71 ? 13.700 3.348 2.039 1.00 80.19 71 VAL A CA 1
ATOM 506 C C . VAL A 1 71 ? 14.442 3.058 3.341 1.00 80.19 71 VAL A C 1
ATOM 508 O O . VAL A 1 71 ? 14.591 3.944 4.184 1.00 80.19 71 VAL A O 1
ATOM 511 N N . ARG A 1 72 ? 14.907 1.815 3.511 1.00 74.38 72 ARG A N 1
ATOM 512 C CA . ARG A 1 72 ? 15.612 1.368 4.729 1.00 74.38 72 ARG A CA 1
ATOM 513 C C . ARG A 1 72 ? 17.116 1.183 4.543 1.00 74.38 72 ARG A C 1
ATOM 515 O O . ARG A 1 72 ? 17.838 1.127 5.535 1.00 74.38 72 ARG A O 1
ATOM 522 N N . PHE A 1 73 ? 17.602 1.082 3.307 1.00 76.62 73 PHE A N 1
ATOM 523 C CA . PHE A 1 73 ? 19.008 0.790 3.030 1.00 76.62 73 PHE A CA 1
ATOM 524 C C . PHE A 1 73 ? 19.782 2.046 2.625 1.00 76.62 73 PHE A C 1
ATOM 526 O O . PHE A 1 73 ? 19.339 2.812 1.773 1.00 76.62 73 PHE A O 1
ATOM 533 N N . LYS A 1 74 ? 20.984 2.226 3.191 1.00 75.06 74 LYS A N 1
ATOM 534 C CA . LYS A 1 74 ? 21.877 3.350 2.852 1.00 75.06 74 LYS A CA 1
ATOM 535 C C . LYS A 1 74 ? 22.207 3.387 1.355 1.00 75.06 74 LYS A C 1
ATOM 537 O O . LYS A 1 74 ? 22.106 4.439 0.744 1.00 75.06 74 LYS A O 1
ATOM 542 N N . ASN A 1 75 ? 22.453 2.224 0.749 1.00 77.25 75 ASN A N 1
ATOM 543 C CA . ASN A 1 75 ? 22.733 2.107 -0.686 1.00 77.25 75 ASN A CA 1
ATOM 544 C C . ASN A 1 75 ? 21.558 2.561 -1.575 1.00 77.25 75 ASN A C 1
ATOM 546 O O . ASN A 1 75 ? 21.786 3.033 -2.684 1.00 77.25 75 ASN A O 1
ATOM 550 N N . GLU A 1 76 ? 20.310 2.404 -1.118 1.00 78.25 76 GLU A N 1
ATOM 551 C CA . GLU A 1 76 ? 19.124 2.898 -1.839 1.00 78.25 76 GLU A CA 1
ATOM 552 C C . GLU A 1 76 ? 19.000 4.416 -1.705 1.00 78.25 76 GLU A C 1
ATOM 554 O O . GLU A 1 76 ? 18.681 5.102 -2.674 1.00 78.25 76 GLU A O 1
ATOM 559 N N . LEU A 1 77 ? 19.314 4.944 -0.518 1.00 78.88 77 LEU A N 1
ATOM 560 C CA . LEU A 1 77 ? 19.311 6.379 -0.247 1.00 78.88 77 LEU A CA 1
ATOM 561 C C . LEU A 1 77 ? 20.392 7.113 -1.054 1.00 78.88 77 LEU A C 1
ATOM 563 O O . LEU A 1 77 ? 20.120 8.157 -1.630 1.00 78.88 77 LEU A O 1
ATOM 567 N N . GLU A 1 78 ? 21.597 6.550 -1.138 1.00 80.25 78 GLU A N 1
ATOM 568 C CA . GLU A 1 78 ? 22.716 7.127 -1.895 1.00 80.25 78 GLU A CA 1
ATOM 569 C C . GLU A 1 78 ? 22.462 7.123 -3.406 1.00 80.25 78 GLU A C 1
ATOM 571 O O . GLU A 1 78 ? 22.856 8.051 -4.109 1.00 80.25 78 GLU A O 1
ATOM 576 N N . ARG A 1 79 ? 21.788 6.086 -3.917 1.00 75.38 79 ARG A N 1
ATOM 577 C CA . ARG A 1 79 ? 21.512 5.929 -5.353 1.00 75.38 79 ARG A CA 1
ATOM 578 C C . ARG A 1 79 ? 20.163 6.504 -5.784 1.00 75.38 79 ARG A C 1
ATOM 580 O O . ARG A 1 79 ? 19.873 6.497 -6.974 1.00 75.38 79 ARG A O 1
ATOM 587 N N . ASN A 1 80 ? 19.347 6.989 -4.845 1.00 75.62 80 ASN A N 1
ATOM 588 C CA . ASN A 1 80 ? 17.986 7.489 -5.077 1.00 75.62 80 ASN A CA 1
ATOM 589 C C . ASN A 1 80 ? 17.092 6.521 -5.881 1.00 75.62 80 ASN A C 1
ATOM 591 O O . ASN A 1 80 ? 16.199 6.951 -6.614 1.00 75.62 80 ASN A O 1
ATOM 595 N N . ILE A 1 81 ? 17.322 5.211 -5.739 1.00 77.81 81 ILE A N 1
ATOM 596 C CA . ILE A 1 81 ? 16.532 4.158 -6.383 1.00 77.81 81 ILE A CA 1
ATOM 597 C C . ILE A 1 81 ? 16.051 3.142 -5.350 1.00 77.81 81 ILE A C 1
ATOM 599 O O . ILE A 1 81 ? 16.778 2.767 -4.430 1.00 77.81 81 ILE A O 1
ATOM 603 N N . THR A 1 82 ? 14.830 2.655 -5.541 1.00 77.38 82 THR A N 1
ATOM 604 C CA . THR A 1 82 ? 14.281 1.519 -4.797 1.00 77.38 82 THR A CA 1
ATOM 605 C C . THR A 1 82 ? 14.815 0.238 -5.429 1.00 77.38 82 THR A C 1
ATOM 607 O O . THR A 1 82 ? 14.609 0.033 -6.623 1.00 77.38 82 THR A O 1
ATOM 610 N N . ILE A 1 83 ? 15.515 -0.606 -4.665 1.00 78.50 83 ILE A N 1
ATOM 611 C CA . ILE A 1 83 ? 16.054 -1.887 -5.158 1.00 78.50 83 ILE A CA 1
ATOM 612 C C . ILE A 1 83 ? 15.221 -3.041 -4.601 1.00 78.50 83 ILE A C 1
ATOM 614 O O . ILE A 1 83 ? 14.867 -3.972 -5.326 1.00 78.50 83 ILE A O 1
ATOM 618 N N . LYS A 1 84 ? 14.888 -2.971 -3.311 1.00 85.12 84 LYS A N 1
ATOM 619 C CA . LYS A 1 84 ? 14.047 -3.946 -2.616 1.00 85.12 84 LYS A CA 1
ATOM 620 C C . LYS A 1 84 ? 12.620 -3.434 -2.475 1.00 85.12 84 LYS A C 1
ATOM 622 O O . LYS A 1 84 ? 12.374 -2.234 -2.486 1.00 85.12 84 LYS A O 1
ATOM 627 N N . LEU A 1 85 ? 11.688 -4.363 -2.283 1.00 86.62 85 LEU A N 1
ATOM 628 C CA . LEU A 1 85 ? 10.309 -4.023 -1.944 1.00 86.62 85 LEU A CA 1
ATOM 629 C C . LEU A 1 85 ? 10.271 -3.290 -0.599 1.00 86.62 85 LEU A C 1
ATOM 631 O O . LEU A 1 85 ? 10.729 -3.815 0.422 1.00 86.62 85 LEU A O 1
ATOM 635 N N . GLY A 1 86 ? 9.736 -2.073 -0.614 1.00 88.38 86 GLY A N 1
ATOM 636 C CA . GLY A 1 86 ? 9.493 -1.291 0.590 1.00 88.38 86 GLY A CA 1
ATOM 637 C C . GLY A 1 86 ? 8.136 -1.636 1.197 1.00 88.38 86 GLY A C 1
ATOM 638 O O . GLY A 1 86 ? 7.176 -1.859 0.470 1.00 88.38 86 GLY A O 1
ATOM 639 N N . TYR A 1 87 ? 8.043 -1.643 2.526 1.00 90.00 87 TYR A N 1
ATOM 640 C CA . TYR A 1 87 ? 6.783 -1.879 3.238 1.00 90.00 87 TYR A CA 1
ATOM 641 C C . TYR A 1 87 ? 6.499 -0.743 4.215 1.00 90.00 87 TYR A C 1
ATOM 643 O O . TYR A 1 87 ? 7.364 -0.376 5.020 1.00 90.00 87 TYR A O 1
ATOM 651 N N . ALA A 1 88 ? 5.278 -0.215 4.168 1.00 90.56 88 ALA A N 1
ATOM 652 C CA . ALA A 1 88 ? 4.805 0.814 5.085 1.00 90.56 88 ALA A CA 1
ATOM 653 C C . ALA A 1 88 ? 3.366 0.546 5.525 1.00 90.56 88 ALA A C 1
ATOM 655 O O . ALA A 1 88 ? 2.469 0.419 4.701 1.00 90.56 88 ALA A O 1
ATOM 656 N N . ASN A 1 89 ? 3.129 0.517 6.833 1.00 90.31 89 ASN A N 1
ATOM 657 C CA . ASN A 1 89 ? 1.794 0.305 7.384 1.00 90.31 89 ASN A CA 1
ATOM 658 C C . ASN A 1 89 ? 1.124 1.645 7.690 1.00 90.31 89 ASN A C 1
ATOM 660 O O . ASN A 1 89 ? 1.757 2.551 8.237 1.00 90.31 89 ASN A O 1
ATOM 664 N N . ALA A 1 90 ? -0.162 1.754 7.368 1.00 88.81 90 ALA A N 1
ATOM 665 C CA . ALA A 1 90 ? -0.959 2.945 7.613 1.00 88.81 90 ALA A CA 1
ATOM 666 C C . ALA A 1 90 ? -2.334 2.579 8.171 1.00 88.81 90 ALA A C 1
ATOM 668 O O . ALA A 1 90 ? -3.019 1.683 7.672 1.00 88.81 90 ALA A O 1
ATOM 669 N N . LYS A 1 91 ? -2.765 3.311 9.195 1.00 88.69 91 LYS A N 1
ATOM 670 C CA . LYS A 1 91 ? -4.109 3.209 9.758 1.00 88.69 91 LYS A CA 1
ATOM 671 C C . LYS A 1 91 ? -5.024 4.223 9.077 1.00 88.69 91 LYS A C 1
ATOM 673 O O . LYS A 1 91 ? -4.688 5.405 8.986 1.00 88.69 91 LYS A O 1
ATOM 678 N N . LEU A 1 92 ? -6.172 3.751 8.595 1.00 88.38 92 LEU A N 1
ATOM 679 C CA . LEU A 1 92 ? -7.220 4.553 7.971 1.00 88.38 92 LEU A CA 1
ATOM 680 C C . LEU A 1 92 ? -8.353 4.784 8.960 1.00 88.38 92 LEU A C 1
ATOM 682 O O . LEU A 1 92 ? -9.004 3.844 9.426 1.00 88.38 92 LEU A O 1
ATOM 686 N N . TYR A 1 93 ? -8.626 6.052 9.218 1.00 86.88 93 TYR A N 1
ATOM 687 C CA . TYR A 1 93 ? -9.656 6.488 10.138 1.00 86.88 93 TYR A CA 1
ATOM 688 C C . TYR A 1 93 ? -10.808 7.129 9.384 1.00 86.88 93 TYR A C 1
ATOM 690 O O . TYR A 1 93 ? -10.611 7.802 8.370 1.00 86.88 93 TYR A O 1
ATOM 698 N N . LYS A 1 94 ? -12.014 6.937 9.911 1.00 85.75 94 LYS A N 1
ATOM 699 C CA . LYS A 1 94 ? -13.220 7.623 9.458 1.00 85.75 94 LYS A CA 1
ATOM 700 C C . LYS A 1 94 ? -13.722 8.511 10.585 1.00 85.75 94 LYS A C 1
ATOM 702 O O . LYS A 1 94 ? -13.865 8.033 11.711 1.00 85.75 94 LYS A O 1
ATOM 707 N N . GLY A 1 95 ? -13.941 9.785 10.276 1.00 83.50 95 GLY A N 1
ATOM 708 C CA . GLY A 1 95 ? -14.598 10.708 11.190 1.00 83.50 95 GLY A CA 1
ATOM 709 C C . GLY A 1 95 ? -16.066 10.333 11.360 1.00 83.50 95 GLY A C 1
ATOM 710 O O . GLY A 1 95 ? -16.715 9.903 10.400 1.00 83.50 95 GLY A O 1
ATOM 711 N N . ASP A 1 96 ? -16.588 10.495 12.569 1.00 79.25 96 ASP A N 1
ATOM 712 C CA . ASP A 1 96 ? -18.025 10.387 12.790 1.00 79.25 96 ASP A CA 1
ATOM 713 C C . ASP A 1 96 ? -18.756 11.508 12.010 1.00 79.25 96 ASP A C 1
ATOM 715 O O . ASP A 1 96 ? -18.200 12.603 11.835 1.00 79.25 96 ASP A O 1
ATOM 719 N N . PRO A 1 97 ? -19.957 11.235 11.457 1.00 71.94 97 PRO A N 1
ATOM 720 C CA . PRO A 1 97 ? -20.707 12.225 10.693 1.00 71.94 97 PRO A CA 1
ATOM 721 C C . PRO A 1 97 ? -20.999 13.445 11.560 1.00 71.94 97 PRO A C 1
ATOM 723 O O . PRO A 1 97 ? -21.290 13.312 12.749 1.00 71.94 97 PRO A O 1
ATOM 726 N N . ARG A 1 98 ? -20.937 14.633 10.962 1.00 65.81 98 ARG A N 1
ATOM 727 C CA . ARG A 1 98 ? -21.271 15.879 11.655 1.00 65.81 98 ARG A CA 1
ATOM 728 C C . ARG A 1 98 ? -22.297 16.690 10.877 1.00 65.81 98 ARG A C 1
ATOM 730 O O . ARG A 1 98 ? -22.310 16.609 9.645 1.00 65.81 98 ARG A O 1
ATOM 737 N N . PRO A 1 99 ? -23.119 17.489 11.578 1.00 60.59 99 PRO A N 1
ATOM 738 C CA . PRO A 1 99 ? -23.963 18.474 10.921 1.00 60.59 99 PRO A CA 1
ATOM 739 C C . PRO A 1 99 ? -23.087 19.474 10.154 1.00 60.59 99 PRO A C 1
ATOM 741 O O . PRO A 1 99 ? -21.988 19.823 10.600 1.00 60.59 99 PRO A O 1
ATOM 744 N N . ALA A 1 100 ? -23.551 19.894 8.976 1.00 55.19 100 ALA A N 1
ATOM 745 C CA . ALA A 1 100 ? -22.842 20.856 8.144 1.00 55.19 100 ALA A CA 1
ATOM 746 C C . ALA A 1 100 ? -22.564 22.163 8.917 1.00 55.19 100 ALA A C 1
ATOM 748 O O . ALA A 1 100 ? -23.438 22.623 9.661 1.00 55.19 100 ALA A O 1
ATOM 749 N N . PRO A 1 101 ? -21.374 22.781 8.763 1.00 51.03 101 PRO A N 1
ATOM 750 C CA . PRO A 1 101 ? -21.087 24.069 9.385 1.00 51.03 101 PRO A CA 1
ATOM 751 C C . PRO A 1 101 ? -22.055 25.119 8.819 1.00 51.03 101 PRO A C 1
ATOM 753 O O . PRO A 1 101 ? -21.924 25.535 7.672 1.00 51.03 101 PRO A O 1
ATOM 756 N N . GLY A 1 102 ? -23.064 25.486 9.616 1.00 50.72 102 GLY A N 1
ATOM 757 C CA . GLY A 1 102 ? -24.170 26.365 9.218 1.00 50.72 102 GLY A CA 1
ATOM 758 C C . GLY A 1 102 ? -25.537 25.958 9.780 1.00 50.72 102 GLY A C 1
ATOM 759 O O . GLY A 1 102 ? -26.408 26.811 9.908 1.00 50.72 102 GLY A O 1
ATOM 760 N N . VAL A 1 103 ? -25.721 24.700 10.196 1.00 51.62 103 VAL A N 1
ATOM 761 C CA . VAL A 1 103 ? -26.925 24.269 10.928 1.00 51.62 103 VAL A CA 1
ATOM 762 C C . VAL A 1 103 ? -26.634 24.366 12.423 1.00 51.62 103 VAL A C 1
ATOM 764 O O . VAL A 1 103 ? -26.301 23.385 13.084 1.00 51.62 103 VAL A O 1
ATOM 767 N N . VAL A 1 104 ? -26.676 25.588 12.958 1.00 44.03 104 VAL A N 1
ATOM 768 C CA . VAL A 1 104 ? -26.809 25.767 14.406 1.00 44.03 104 VAL A CA 1
ATOM 769 C C . VAL A 1 104 ? -28.233 25.347 14.732 1.00 44.03 104 VAL A C 1
ATOM 771 O O . VAL A 1 104 ? -29.180 26.024 14.338 1.00 44.03 104 VAL A O 1
ATOM 774 N N . ASN A 1 105 ? -28.388 24.218 15.422 1.00 47.88 105 ASN A N 1
ATOM 775 C CA . ASN A 1 105 ? -29.628 23.944 16.130 1.00 47.88 105 ASN A CA 1
ATOM 776 C C . ASN A 1 105 ? -29.767 25.061 17.166 1.00 47.88 105 ASN A C 1
ATOM 778 O O . ASN A 1 105 ? -29.098 25.045 18.196 1.00 47.88 105 ASN A O 1
ATOM 782 N N . VAL A 1 106 ? -30.565 26.079 16.852 1.00 40.47 106 VAL A N 1
ATOM 783 C CA . VAL A 1 106 ? -31.084 26.971 17.880 1.00 40.47 106 VAL A CA 1
ATOM 784 C C . VAL A 1 106 ? -32.039 26.095 18.674 1.00 40.47 106 VAL A C 1
ATOM 786 O O . VAL A 1 106 ? -33.128 25.777 18.204 1.00 40.47 106 VAL A O 1
ATOM 789 N N . GLU A 1 107 ? -31.577 25.610 19.823 1.00 40.97 107 GLU A N 1
ATOM 790 C CA . GLU A 1 107 ? -32.417 24.955 20.818 1.00 40.97 107 GLU A CA 1
ATOM 791 C C . GLU A 1 107 ? -33.465 25.979 21.275 1.00 40.97 107 GLU A C 1
ATOM 793 O O . GLU A 1 107 ? -33.219 26.817 22.137 1.00 40.97 107 GLU A O 1
ATOM 798 N N . GLY A 1 108 ? -34.615 25.973 20.605 1.00 33.69 108 GLY A N 1
ATOM 799 C CA . GLY A 1 108 ? -35.832 26.629 21.048 1.00 33.69 108 GLY A CA 1
ATOM 800 C C . GLY A 1 108 ? -36.757 25.562 21.606 1.00 33.69 108 GLY A C 1
ATOM 801 O O . GLY A 1 108 ? -37.186 24.673 20.872 1.00 33.69 108 GLY A O 1
ATOM 802 N N . GLU A 1 109 ? -37.033 25.633 22.904 1.00 42.69 109 GLU A N 1
ATOM 803 C CA . GLU A 1 109 ? -38.057 24.834 23.573 1.00 42.69 109 GLU A CA 1
ATOM 804 C C . GLU A 1 109 ? -39.406 25.001 22.848 1.00 42.69 109 GLU A C 1
ATOM 806 O O . GLU A 1 109 ? -39.909 26.115 22.696 1.00 42.69 109 GLU A O 1
ATOM 811 N N . GLY A 1 110 ? -40.000 23.902 22.383 1.00 27.70 110 GLY A N 1
ATOM 812 C CA . GLY A 1 110 ? -41.303 23.916 21.721 1.00 27.70 110 GLY A CA 1
ATOM 813 C C . GLY A 1 110 ? -41.807 22.503 21.442 1.00 27.70 110 GLY A C 1
ATOM 814 O O . GLY A 1 110 ? -41.095 21.691 20.861 1.00 27.70 110 GLY A O 1
ATOM 815 N N . ASN A 1 111 ? -43.017 22.212 21.919 1.00 30.28 111 ASN A N 1
ATOM 816 C CA . ASN A 1 111 ? -43.655 20.896 21.934 1.00 30.28 111 ASN A CA 1
ATOM 817 C C . ASN A 1 111 ? -43.796 20.239 20.546 1.00 30.28 111 ASN A C 1
ATOM 819 O O . ASN A 1 111 ? -43.878 20.920 19.526 1.00 30.28 111 ASN A O 1
ATOM 823 N N . ALA A 1 112 ? -43.857 18.899 20.568 1.00 44.06 112 ALA A N 1
ATOM 824 C CA . ALA A 1 112 ? -44.215 18.000 19.465 1.00 44.06 112 ALA A CA 1
ATOM 825 C C . ALA A 1 112 ? -45.396 18.522 18.633 1.00 44.06 112 ALA A C 1
ATOM 827 O O . ALA A 1 112 ? -46.261 19.131 19.245 1.00 44.06 112 ALA A O 1
ATOM 828 N N . GLU A 1 113 ? -45.429 18.279 17.310 1.00 33.03 113 GLU A N 1
ATOM 829 C CA . GLU A 1 113 ? -46.345 17.365 16.580 1.00 33.03 113 GLU A CA 1
ATOM 830 C C . GLU A 1 113 ? -45.839 17.173 15.124 1.00 33.03 113 GLU A C 1
ATOM 832 O O . GLU A 1 113 ? -45.253 18.075 14.530 1.00 33.03 113 GLU A O 1
ATOM 837 N N . ASP A 1 114 ? -46.014 15.957 14.603 1.00 34.91 114 ASP A N 1
ATOM 838 C CA . ASP A 1 114 ? -45.926 15.464 13.218 1.00 34.91 114 ASP A CA 1
ATOM 839 C C . ASP A 1 114 ? -45.216 16.286 12.120 1.00 34.91 114 ASP A C 1
ATOM 841 O O . ASP A 1 114 ? -45.728 17.244 11.546 1.00 34.91 114 ASP A O 1
ATOM 845 N N . GLY A 1 115 ? -44.082 15.748 11.669 1.00 29.11 115 GLY A N 1
ATOM 846 C CA . GLY A 1 115 ? -43.482 16.073 10.380 1.00 29.11 115 GLY A CA 1
ATOM 847 C C . GLY A 1 115 ? -42.243 15.221 10.169 1.00 29.11 115 GLY A C 1
ATOM 848 O O . GLY A 1 115 ? -41.345 15.231 11.005 1.00 29.11 115 GLY A O 1
ATOM 849 N N . ALA A 1 116 ? -42.201 14.441 9.087 1.00 33.00 116 ALA A N 1
ATOM 850 C CA . ALA A 1 116 ? -41.050 13.623 8.723 1.00 33.00 116 ALA A CA 1
ATOM 851 C C . ALA A 1 116 ? -39.784 14.494 8.695 1.00 33.00 116 ALA A C 1
ATOM 853 O O . ALA A 1 116 ? -39.555 15.240 7.743 1.00 33.00 116 ALA A O 1
ATOM 854 N N . ALA A 1 117 ? -38.986 14.421 9.762 1.00 34.19 117 ALA A N 1
ATOM 855 C CA . ALA A 1 117 ? -37.720 15.120 9.857 1.00 34.19 117 ALA A CA 1
ATOM 856 C C . ALA A 1 117 ? -36.812 14.549 8.769 1.00 34.19 117 ALA A C 1
ATOM 858 O O . ALA A 1 117 ? -36.267 13.451 8.906 1.00 34.19 117 ALA A O 1
ATOM 859 N N . ALA A 1 118 ? -36.700 15.273 7.654 1.00 36.78 118 ALA A N 1
ATOM 860 C CA . ALA A 1 118 ? -35.658 15.045 6.674 1.00 36.78 118 ALA A CA 1
ATOM 861 C C . ALA A 1 118 ? -34.342 15.015 7.453 1.00 36.78 118 ALA A C 1
ATOM 863 O O . ALA A 1 118 ? -33.983 16.008 8.089 1.00 36.78 118 ALA A O 1
ATOM 864 N N . ALA A 1 119 ? -33.698 13.844 7.500 1.00 42.78 119 ALA A N 1
ATOM 865 C CA . ALA A 1 119 ? -32.468 13.664 8.253 1.00 42.78 119 ALA A CA 1
ATOM 866 C C . ALA A 1 119 ? -31.510 14.795 7.849 1.00 42.78 119 ALA A C 1
ATOM 868 O O . ALA A 1 119 ? -31.263 14.944 6.647 1.00 42.78 119 ALA A O 1
ATOM 869 N N . PRO A 1 120 ? -31.033 15.625 8.798 1.00 48.59 120 PRO A N 1
ATOM 870 C CA . PRO A 1 120 ? -30.182 16.757 8.466 1.00 48.59 120 PRO A CA 1
ATOM 871 C C . PRO A 1 120 ? -29.008 16.232 7.650 1.00 48.59 120 PRO A C 1
ATOM 873 O O . PRO A 1 120 ? -28.449 15.187 7.992 1.00 48.59 120 PRO A O 1
ATOM 876 N N . GLU A 1 121 ? -28.690 16.913 6.550 1.00 46.75 121 GLU A N 1
ATOM 877 C CA . GLU A 1 121 ? -27.673 16.498 5.587 1.00 46.75 121 GLU A CA 1
ATOM 878 C C . GLU A 1 121 ? -26.325 16.349 6.317 1.00 46.75 121 GLU A C 1
ATOM 880 O O . GLU A 1 121 ? -25.600 17.312 6.576 1.00 46.75 121 GLU A O 1
ATOM 885 N N . MET A 1 122 ? -26.039 15.128 6.776 1.00 53.56 122 MET A N 1
ATOM 886 C CA . MET A 1 122 ? -24.848 14.836 7.556 1.00 53.56 122 MET A CA 1
ATOM 887 C C . MET A 1 122 ? -23.674 14.807 6.595 1.00 53.56 122 MET A C 1
ATOM 889 O O . MET A 1 122 ? -23.606 13.954 5.706 1.00 53.56 122 MET A O 1
ATOM 893 N N . ILE A 1 123 ? -22.701 15.691 6.801 1.00 59.25 123 ILE A N 1
ATOM 894 C CA . ILE A 1 123 ? -21.455 15.599 6.055 1.00 59.25 123 ILE A CA 1
ATOM 895 C C . ILE A 1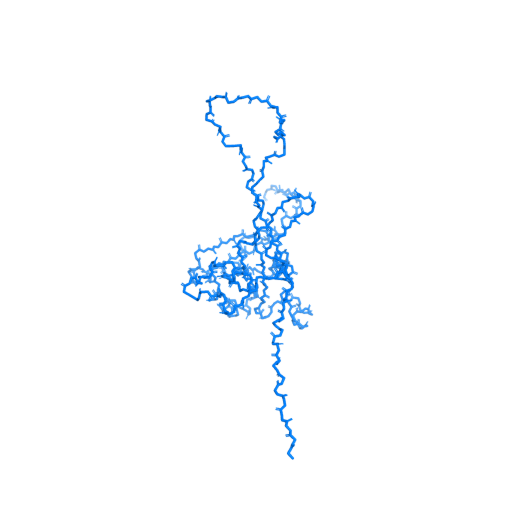 123 ? -20.781 14.302 6.499 1.00 59.25 123 ILE A C 1
ATOM 897 O O . ILE A 1 123 ? -20.467 14.115 7.680 1.00 59.25 123 ILE A O 1
ATOM 901 N N . SER A 1 124 ? -20.576 13.392 5.542 1.00 59.81 124 SER A N 1
ATOM 902 C CA . SER A 1 124 ? -19.759 12.194 5.725 1.00 59.81 124 SER A CA 1
ATOM 903 C C . SER A 1 124 ? -18.434 12.612 6.354 1.00 59.81 124 SER A C 1
ATOM 905 O O . SER A 1 124 ? -17.642 13.300 5.709 1.00 59.81 124 SER A O 1
ATOM 907 N N . GLY A 1 125 ? -18.187 12.198 7.600 1.00 66.62 125 GLY A N 1
ATOM 908 C CA . GLY A 1 125 ? -16.947 12.521 8.293 1.00 66.62 125 GLY A CA 1
ATOM 909 C C . GLY A 1 125 ? -15.742 12.140 7.432 1.00 66.62 125 GLY A C 1
ATOM 910 O O . GLY A 1 125 ? -15.713 11.065 6.822 1.00 66.62 125 GLY A O 1
ATOM 911 N N . GLY A 1 126 ? -14.788 13.066 7.318 1.00 76.88 126 GLY A N 1
ATOM 912 C CA . GLY A 1 126 ? -13.632 12.919 6.438 1.00 76.88 126 GLY A CA 1
ATOM 913 C C . GLY A 1 126 ? -12.821 11.655 6.733 1.00 76.88 126 GLY A C 1
ATOM 914 O O . GLY A 1 126 ? -12.879 11.087 7.828 1.00 76.88 126 GLY A O 1
ATOM 915 N N . TYR A 1 127 ? -12.046 11.215 5.745 1.00 82.88 127 TYR A N 1
ATOM 916 C CA . TYR A 1 127 ? -11.078 10.135 5.917 1.00 82.88 127 TYR A CA 1
ATOM 917 C C . TYR A 1 127 ? -9.700 10.721 6.188 1.00 82.88 127 TYR A C 1
ATOM 919 O O . TYR A 1 127 ? -9.304 11.715 5.581 1.00 82.88 127 TYR A O 1
ATOM 927 N N . THR A 1 128 ? -8.953 10.096 7.089 1.00 82.50 128 THR A N 1
ATOM 928 C CA . THR A 1 128 ? -7.575 10.497 7.371 1.00 82.50 128 THR A CA 1
ATOM 929 C C . THR A 1 128 ? -6.697 9.277 7.593 1.00 82.50 128 THR A C 1
ATOM 931 O O . THR A 1 128 ? -7.161 8.243 8.083 1.00 82.50 128 THR A O 1
ATOM 934 N N . SER A 1 129 ? -5.429 9.388 7.205 1.00 81.06 129 SER A N 1
ATOM 935 C CA . SER A 1 129 ? -4.418 8.362 7.426 1.00 81.06 129 SER A CA 1
ATOM 936 C C . SER A 1 129 ? -3.391 8.828 8.457 1.00 81.06 129 SER A C 1
ATOM 938 O O . SER A 1 129 ? -3.010 10.005 8.523 1.00 81.06 129 SER A O 1
ATOM 940 N N . ARG A 1 130 ? -2.949 7.893 9.297 1.00 82.75 130 ARG A N 1
ATOM 941 C CA . ARG A 1 130 ? -1.844 8.079 10.247 1.00 82.75 130 ARG A CA 1
ATOM 942 C C . ARG A 1 130 ? -0.961 6.834 10.265 1.00 82.75 130 ARG A C 1
ATOM 944 O O . ARG A 1 130 ? -1.368 5.762 9.812 1.00 82.75 130 ARG A O 1
ATOM 951 N N . GLY A 1 131 ? 0.246 6.989 10.802 1.00 77.94 131 GLY A N 1
ATOM 952 C CA . GLY A 1 131 ? 1.164 5.873 11.010 1.00 77.94 131 GLY A CA 1
ATOM 953 C C . GLY A 1 131 ? 0.602 4.825 11.974 1.00 77.94 131 GLY A C 1
ATOM 954 O O . GLY A 1 131 ? -0.315 5.086 12.755 1.00 77.94 131 GLY A O 1
ATOM 955 N N . SER A 1 132 ? 1.180 3.626 11.936 1.00 72.81 132 SER A N 1
ATOM 956 C CA . SER A 1 132 ? 0.706 2.465 12.702 1.00 72.81 132 SER A CA 1
ATOM 957 C C . SER A 1 132 ? 0.777 2.624 14.227 1.00 72.81 132 SER A C 1
ATOM 959 O O . SER A 1 132 ? 0.087 1.902 14.941 1.00 72.81 132 SER A O 1
ATOM 961 N N . SER A 1 133 ? 1.591 3.554 14.733 1.00 71.38 133 SER A N 1
ATOM 962 C CA . SER A 1 133 ? 1.751 3.835 16.166 1.00 71.38 133 SER A CA 1
ATOM 963 C C . SER A 1 133 ? 0.617 4.666 16.774 1.00 71.38 133 SER A C 1
ATOM 965 O O . SER A 1 133 ? 0.566 4.814 17.992 1.00 71.38 133 SER A O 1
ATOM 967 N N . HIS A 1 134 ? -0.285 5.217 15.958 1.00 76.31 134 HIS A N 1
ATOM 968 C CA . HIS A 1 134 ? -1.366 6.074 16.437 1.00 76.31 134 HIS A CA 1
ATOM 969 C C . HIS A 1 134 ? -2.505 5.244 17.079 1.00 76.31 134 HIS A C 1
ATOM 971 O O . HIS A 1 134 ? -2.801 4.139 16.594 1.00 76.31 134 HIS A O 1
ATOM 977 N N . PRO A 1 135 ? -3.164 5.748 18.147 1.00 77.31 135 PRO A N 1
ATOM 978 C CA . PRO A 1 135 ? -4.285 5.063 18.794 1.00 77.31 135 PRO A CA 1
ATOM 979 C C . PRO A 1 135 ? -5.464 4.810 17.849 1.00 77.31 135 PRO A C 1
ATOM 981 O O . PRO A 1 135 ? -5.643 5.517 16.855 1.00 77.31 135 PRO A O 1
ATOM 984 N N . ASP A 1 136 ? -6.279 3.802 18.167 1.00 77.00 136 ASP A N 1
ATOM 985 C CA . ASP A 1 136 ? -7.400 3.351 17.321 1.00 77.00 136 ASP A CA 1
ATOM 986 C C . ASP A 1 136 ? -8.581 4.331 17.276 1.00 77.00 136 ASP A C 1
ATOM 988 O O . ASP A 1 136 ? -9.363 4.324 16.322 1.00 77.00 136 ASP A O 1
ATOM 992 N N . VAL A 1 137 ? -8.721 5.168 18.300 1.00 80.56 137 VAL A N 1
ATOM 993 C CA . VAL A 1 137 ? -9.698 6.255 18.344 1.00 80.56 137 VAL A CA 1
ATOM 994 C C . VAL A 1 137 ? -8.973 7.505 18.804 1.00 80.56 137 VAL A C 1
ATOM 996 O O . VAL A 1 137 ? -8.238 7.464 19.790 1.00 80.56 137 VAL A O 1
ATOM 999 N N . PHE A 1 138 ? -9.163 8.605 18.088 1.00 80.81 138 PHE A N 1
ATOM 1000 C CA . PHE A 1 138 ? -8.639 9.898 18.505 1.00 80.81 138 PHE A CA 1
ATOM 1001 C C . PHE A 1 138 ? -9.622 11.009 18.171 1.00 80.81 138 PHE A C 1
ATOM 1003 O O . PHE A 1 138 ? -10.403 10.899 17.227 1.00 80.81 138 PHE A O 1
ATOM 1010 N N . VAL A 1 139 ? -9.570 12.079 18.954 1.00 79.00 139 VAL A N 1
ATOM 1011 C CA . VAL A 1 139 ? -10.339 13.294 18.700 1.00 79.00 139 VAL A CA 1
ATOM 1012 C C . VAL A 1 139 ? -9.389 14.311 18.092 1.00 79.00 139 VAL A C 1
ATOM 1014 O O . VAL A 1 139 ? -8.309 14.552 18.624 1.00 79.00 139 VAL A O 1
ATOM 1017 N N . ASP A 1 140 ? -9.759 14.866 16.945 1.00 76.81 140 ASP A N 1
ATOM 1018 C CA . ASP A 1 140 ? -8.999 15.956 16.342 1.00 76.81 140 ASP A CA 1
ATOM 1019 C C . ASP A 1 140 ? -9.326 17.256 17.077 1.00 76.81 140 ASP A C 1
ATOM 1021 O O . ASP A 1 140 ? -10.448 17.749 16.983 1.00 76.81 140 ASP A O 1
ATOM 1025 N N . GLU A 1 141 ? -8.357 17.812 17.800 1.00 68.06 141 GLU A N 1
ATOM 1026 C CA . GLU A 1 141 ? -8.516 19.024 18.618 1.00 68.06 141 GLU A CA 1
ATOM 1027 C C . GLU A 1 141 ? -8.986 20.236 17.802 1.00 68.06 141 GLU A C 1
ATOM 1029 O O . GLU A 1 141 ? -9.674 21.109 18.321 1.00 68.06 141 GLU A O 1
ATOM 1034 N N . LYS A 1 142 ? -8.663 20.280 16.503 1.00 67.81 142 LYS A N 1
ATOM 1035 C CA . LYS A 1 142 ? -9.030 21.401 15.622 1.00 67.81 142 LYS A CA 1
ATOM 1036 C C . LYS A 1 142 ? -10.482 21.359 15.175 1.00 67.81 142 LYS A C 1
ATOM 1038 O O . LYS A 1 142 ? -11.070 22.391 14.877 1.00 67.81 142 LYS A O 1
ATOM 1043 N N . ASN A 1 143 ? -11.033 20.156 15.076 1.00 66.81 143 ASN A N 1
ATOM 1044 C CA . ASN A 1 143 ? -12.351 19.925 14.513 1.00 66.81 143 ASN A CA 1
ATOM 1045 C C . ASN A 1 143 ? -13.339 19.393 15.555 1.00 66.81 143 ASN A C 1
ATOM 1047 O O . ASN A 1 143 ? -14.526 19.402 15.280 1.00 66.81 143 ASN A O 1
ATOM 1051 N N . GLY A 1 144 ? -12.910 18.895 16.715 1.00 71.75 144 GLY A N 1
ATOM 1052 C CA . GLY A 1 144 ? -13.778 18.175 17.655 1.00 71.75 144 GLY A CA 1
ATOM 1053 C C . GLY A 1 144 ? -14.370 16.881 17.075 1.00 71.75 144 GLY A C 1
ATOM 1054 O O . GLY A 1 144 ? -15.365 16.371 17.581 1.00 71.75 144 GLY A O 1
ATOM 1055 N N . VAL A 1 145 ? -13.800 16.355 15.982 1.00 77.19 145 VAL A N 1
ATOM 1056 C CA . VAL A 1 145 ? -14.268 15.116 15.336 1.00 77.19 145 VAL A CA 1
ATOM 1057 C C . VAL A 1 145 ? -13.608 13.930 15.995 1.00 77.19 145 VAL A C 1
ATOM 1059 O O . VAL A 1 145 ? -12.380 13.861 16.054 1.00 77.19 145 VAL A O 1
ATOM 1062 N N . THR A 1 146 ? -14.424 12.959 16.395 1.00 82.12 146 THR A N 1
ATOM 1063 C CA . THR A 1 146 ? -13.926 11.640 16.776 1.00 82.12 146 THR A CA 1
ATOM 1064 C C . THR A 1 146 ? -13.661 10.823 15.516 1.00 82.12 146 THR A C 1
ATOM 1066 O O . THR A 1 146 ? -14.553 10.591 14.701 1.00 82.12 146 THR A O 1
ATOM 1069 N N . TYR A 1 147 ? -12.415 10.400 15.349 1.00 83.81 147 TYR A N 1
ATOM 1070 C CA . TYR A 1 147 ? -11.958 9.520 14.287 1.00 83.81 147 TYR A CA 1
ATOM 1071 C C . TYR A 1 147 ? -11.831 8.101 14.825 1.00 83.81 147 TYR A C 1
ATOM 1073 O O . TYR A 1 147 ? -11.125 7.859 15.804 1.00 83.81 147 TYR A O 1
ATOM 1081 N N . ARG A 1 148 ? -12.487 7.146 14.163 1.00 85.06 148 ARG A N 1
ATOM 1082 C CA . ARG A 1 148 ? -12.426 5.721 14.512 1.00 85.06 148 ARG A CA 1
ATOM 1083 C C . ARG A 1 148 ? -11.674 4.947 13.440 1.00 85.06 148 ARG A C 1
ATOM 1085 O O . ARG A 1 148 ? -11.905 5.151 12.244 1.00 85.06 148 ARG A O 1
ATOM 1092 N N . LEU A 1 149 ? -10.797 4.041 13.864 1.00 84.56 149 LEU A N 1
ATOM 1093 C CA . LEU A 1 149 ? -10.084 3.137 12.969 1.00 84.56 149 LEU A CA 1
ATOM 1094 C C . LEU A 1 149 ? -11.087 2.301 12.170 1.00 84.56 149 LEU A C 1
ATOM 1096 O O . LEU A 1 149 ? -11.894 1.563 12.734 1.00 84.56 149 LEU A O 1
ATOM 1100 N N . ARG A 1 150 ? -11.032 2.428 10.845 1.00 85.50 150 ARG A N 1
ATOM 1101 C CA . ARG A 1 150 ? -11.846 1.633 9.923 1.00 85.50 150 ARG A CA 1
ATOM 1102 C C . ARG A 1 150 ? -11.072 0.455 9.375 1.00 85.50 150 ARG A C 1
ATOM 1104 O O . ARG A 1 150 ? -11.625 -0.636 9.299 1.00 85.50 150 ARG A O 1
ATOM 1111 N N . ARG A 1 151 ? -9.837 0.695 8.935 1.00 86.50 151 ARG A N 1
ATOM 1112 C CA . ARG A 1 151 ? -8.982 -0.312 8.300 1.00 86.50 151 ARG A CA 1
ATOM 1113 C C . ARG A 1 151 ? -7.518 -0.011 8.562 1.00 86.50 151 ARG A C 1
ATOM 1115 O O . ARG A 1 151 ? -7.138 1.135 8.779 1.00 86.50 151 ARG A O 1
ATOM 1122 N N . HIS A 1 152 ? -6.705 -1.046 8.478 1.00 88.38 152 HIS A N 1
ATOM 1123 C CA . HIS A 1 152 ? -5.260 -0.954 8.528 1.00 88.38 152 HIS A CA 1
ATOM 1124 C C . HIS A 1 152 ? -4.732 -1.555 7.230 1.00 88.38 152 HIS A C 1
ATOM 1126 O O . HIS A 1 152 ? -5.096 -2.672 6.867 1.00 88.38 152 HIS A O 1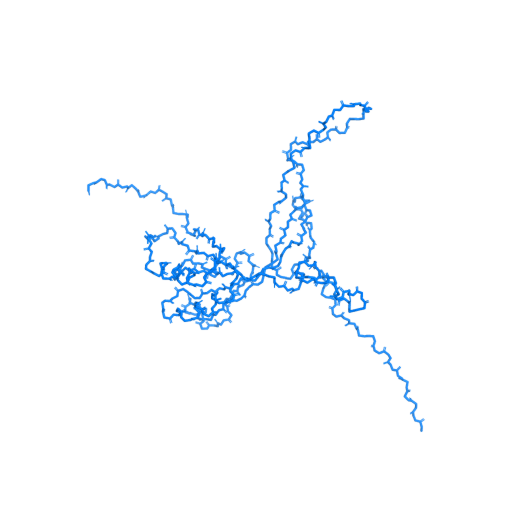
ATOM 1132 N N . VAL A 1 153 ? -3.955 -0.771 6.494 1.00 91.00 153 VAL A N 1
ATOM 1133 C CA . VAL A 1 153 ? -3.479 -1.111 5.152 1.00 91.00 153 VAL A CA 1
ATOM 1134 C C . VAL A 1 153 ? -1.960 -1.165 5.155 1.00 91.00 153 VAL A C 1
ATOM 1136 O O . VAL A 1 153 ? -1.306 -0.388 5.856 1.00 91.00 153 VAL A O 1
ATOM 1139 N N . SER A 1 154 ? -1.401 -2.084 4.376 1.00 92.38 154 SER A N 1
ATOM 1140 C CA . SER A 1 154 ? 0.030 -2.129 4.104 1.00 92.38 154 SER A CA 1
ATOM 1141 C C . SER A 1 154 ? 0.270 -1.636 2.691 1.00 92.38 154 SER A C 1
ATOM 1143 O O . SER A 1 154 ? -0.395 -2.067 1.754 1.00 92.38 154 SER A O 1
ATOM 1145 N N . PHE A 1 155 ? 1.210 -0.718 2.537 1.00 92.88 155 PHE A N 1
ATOM 1146 C CA . PHE A 1 155 ? 1.684 -0.260 1.247 1.00 92.88 155 PHE A CA 1
ATOM 1147 C C . PHE A 1 155 ? 2.947 -1.016 0.872 1.00 92.88 155 PHE A C 1
ATOM 1149 O O . PHE A 1 155 ? 3.904 -1.052 1.652 1.00 92.88 155 PHE A O 1
ATOM 1156 N N . VAL A 1 156 ? 2.944 -1.573 -0.334 1.00 92.12 156 VAL A N 1
ATOM 1157 C CA . VAL A 1 156 ? 4.090 -2.237 -0.947 1.00 92.12 156 VAL A CA 1
ATOM 1158 C C . VAL A 1 156 ? 4.658 -1.306 -2.009 1.00 92.12 156 VAL A C 1
ATOM 1160 O O . VAL A 1 156 ? 4.028 -1.037 -3.029 1.00 92.12 156 VAL A O 1
ATOM 1163 N N . ASP A 1 157 ? 5.849 -0.787 -1.749 1.00 91.94 157 ASP A N 1
ATOM 1164 C CA . ASP A 1 157 ? 6.548 0.130 -2.639 1.00 91.94 157 ASP A CA 1
ATOM 1165 C C . ASP A 1 157 ? 7.399 -0.661 -3.633 1.00 91.94 157 ASP A C 1
ATOM 1167 O O . ASP A 1 157 ? 8.435 -1.224 -3.258 1.00 91.94 157 ASP A O 1
ATOM 1171 N N . CYS A 1 158 ? 6.944 -0.737 -4.889 1.00 88.31 158 CYS A N 1
ATOM 1172 C CA . CYS A 1 158 ? 7.670 -1.451 -5.935 1.00 88.31 158 CYS A CA 1
ATOM 1173 C C . CYS A 1 158 ? 8.741 -0.582 -6.596 1.00 88.31 158 CYS A C 1
ATOM 1175 O O . CYS A 1 158 ? 8.522 0.608 -6.866 1.00 88.31 158 CYS A O 1
ATOM 1177 N N . PRO A 1 159 ? 9.883 -1.187 -6.966 1.00 87.69 159 PRO A N 1
ATOM 1178 C CA . PRO A 1 159 ? 10.807 -0.541 -7.874 1.00 87.69 159 PRO A CA 1
ATOM 1179 C C . PRO A 1 159 ? 10.122 -0.356 -9.227 1.00 87.69 159 PRO A C 1
ATOM 1181 O O . PRO A 1 159 ? 9.377 -1.213 -9.691 1.00 87.69 159 PRO A O 1
ATOM 1184 N N . GLY A 1 160 ? 10.380 0.781 -9.862 1.00 81.56 160 GLY A N 1
ATOM 1185 C CA . GLY A 1 160 ? 9.903 1.036 -11.217 1.00 81.56 160 GLY A CA 1
ATOM 1186 C C . GLY A 1 160 ? 11.058 1.296 -12.150 1.00 81.56 160 GLY A C 1
ATOM 1187 O O . GLY A 1 160 ? 10.982 2.264 -12.873 1.00 81.56 160 GLY A O 1
ATOM 1188 N N . HIS A 1 161 ? 12.147 0.535 -12.040 1.00 83.75 161 HIS A N 1
ATOM 1189 C CA . HIS A 1 161 ? 13.264 0.519 -12.986 1.00 83.75 161 HIS A CA 1
ATOM 1190 C C . HIS A 1 161 ? 13.142 -0.775 -13.802 1.00 83.75 161 HIS A C 1
ATOM 1192 O O . HIS A 1 161 ? 12.813 -1.809 -13.229 1.00 83.75 161 HIS A O 1
ATOM 1198 N N . ASP A 1 162 ? 13.399 -0.732 -15.105 1.00 81.31 162 ASP A N 1
ATOM 1199 C CA . ASP A 1 162 ? 13.269 -1.866 -16.040 1.00 81.31 162 ASP A CA 1
ATOM 1200 C C . ASP A 1 162 ? 14.122 -3.087 -15.628 1.00 81.31 162 ASP A C 1
ATOM 1202 O O . ASP A 1 162 ? 13.632 -4.211 -15.565 1.00 81.31 162 ASP A O 1
ATOM 1206 N N . ILE A 1 163 ? 15.363 -2.861 -15.188 1.00 85.19 163 ILE A N 1
ATOM 1207 C CA . ILE A 1 163 ? 16.253 -3.887 -14.613 1.00 85.19 163 ILE A CA 1
ATOM 1208 C C . ILE A 1 163 ? 15.612 -4.611 -13.410 1.00 85.19 163 ILE A C 1
ATOM 1210 O O . ILE A 1 163 ? 15.940 -5.759 -13.116 1.00 85.19 163 ILE A O 1
ATOM 1214 N N . LEU A 1 164 ? 14.684 -3.959 -12.703 1.00 84.81 164 LEU A N 1
ATOM 1215 C CA . LEU A 1 164 ? 14.056 -4.460 -11.478 1.00 84.81 164 LEU A CA 1
ATOM 1216 C C . LEU A 1 164 ? 12.615 -4.949 -11.691 1.00 84.81 164 LEU A C 1
ATOM 1218 O O . LEU A 1 164 ? 11.878 -5.123 -10.715 1.00 84.81 164 LEU A O 1
ATOM 1222 N N . MET A 1 165 ? 12.219 -5.234 -12.937 1.00 85.75 165 MET A N 1
ATOM 1223 C CA . MET A 1 165 ? 10.895 -5.790 -13.247 1.00 85.75 165 MET A CA 1
ATOM 1224 C C . MET A 1 165 ? 10.629 -7.121 -12.549 1.00 85.75 165 MET A C 1
ATOM 1226 O O . MET A 1 165 ? 9.524 -7.339 -12.061 1.00 85.75 165 MET A O 1
ATOM 1230 N N . ALA A 1 166 ? 11.645 -7.969 -12.374 1.00 88.12 166 ALA A N 1
ATOM 1231 C CA . ALA A 1 166 ? 11.498 -9.213 -11.616 1.00 88.12 166 ALA A CA 1
ATOM 1232 C C . ALA A 1 166 ? 11.033 -8.9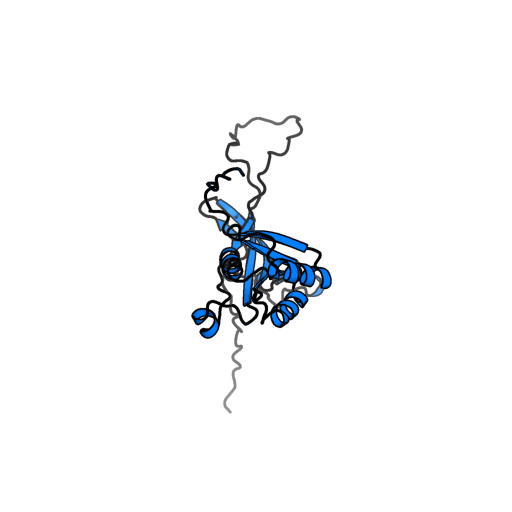67 -10.165 1.00 88.12 166 ALA A C 1
ATOM 1234 O O . ALA A 1 166 ? 10.161 -9.663 -9.649 1.00 88.12 166 ALA A O 1
ATOM 1235 N N . THR A 1 167 ? 11.572 -7.934 -9.512 1.00 88.25 167 THR A N 1
ATOM 1236 C CA . THR A 1 167 ? 11.177 -7.557 -8.149 1.00 88.25 167 THR A CA 1
ATOM 1237 C C . THR A 1 167 ? 9.767 -6.968 -8.117 1.00 88.25 167 THR A C 1
ATOM 1239 O O . THR A 1 167 ? 9.021 -7.239 -7.179 1.00 88.25 167 THR A O 1
ATOM 1242 N N . MET A 1 168 ? 9.383 -6.197 -9.140 1.00 89.81 168 MET A N 1
ATOM 1243 C CA . MET A 1 168 ? 8.023 -5.670 -9.280 1.00 89.81 168 MET A CA 1
ATOM 1244 C C . MET A 1 168 ? 6.998 -6.800 -9.442 1.00 89.81 168 MET A C 1
ATOM 1246 O O . MET A 1 168 ? 5.978 -6.777 -8.757 1.00 89.81 168 MET A O 1
ATOM 1250 N N . LEU A 1 169 ? 7.294 -7.823 -10.253 1.00 88.94 169 LEU A N 1
ATOM 1251 C CA . LEU A 1 169 ? 6.436 -9.002 -10.404 1.00 88.94 169 LEU A CA 1
ATOM 1252 C C . LEU A 1 169 ? 6.290 -9.772 -9.079 1.00 88.94 169 LEU A C 1
ATOM 1254 O O . LEU A 1 169 ? 5.180 -10.115 -8.679 1.00 88.94 169 LEU A O 1
ATOM 1258 N N . ASN A 1 170 ? 7.387 -9.969 -8.341 1.00 88.75 170 ASN A N 1
ATOM 1259 C CA . ASN A 1 170 ? 7.325 -10.590 -7.013 1.00 88.75 170 ASN A CA 1
ATOM 1260 C C . ASN A 1 170 ? 6.464 -9.779 -6.031 1.00 88.75 170 ASN A C 1
ATOM 1262 O O . ASN A 1 170 ? 5.751 -10.358 -5.216 1.00 88.75 170 ASN A O 1
ATOM 1266 N N . GLY A 1 171 ? 6.519 -8.446 -6.107 1.00 86.88 171 GLY A N 1
ATOM 1267 C CA . GLY A 1 171 ? 5.675 -7.567 -5.301 1.00 86.88 171 GLY A CA 1
ATOM 1268 C C . GLY A 1 171 ? 4.203 -7.646 -5.699 1.00 86.88 171 GLY A C 1
ATOM 1269 O O . GLY A 1 171 ? 3.340 -7.712 -4.830 1.00 86.88 171 GLY A O 1
ATOM 1270 N N . ALA A 1 172 ? 3.916 -7.675 -6.999 1.00 86.88 172 ALA A N 1
ATOM 1271 C CA . ALA A 1 172 ? 2.557 -7.678 -7.526 1.00 86.88 172 ALA A CA 1
ATOM 1272 C C . ALA A 1 172 ? 1.787 -8.974 -7.212 1.00 86.88 172 ALA A C 1
ATOM 1274 O O . ALA A 1 172 ? 0.579 -8.913 -7.003 1.00 86.88 172 ALA A O 1
ATOM 1275 N N . ALA A 1 173 ? 2.476 -10.106 -7.027 1.00 86.94 173 ALA A N 1
ATOM 1276 C CA . ALA A 1 173 ? 1.862 -11.348 -6.546 1.00 86.94 173 ALA A CA 1
ATOM 1277 C C . ALA A 1 173 ? 1.333 -11.274 -5.094 1.00 86.94 173 ALA A C 1
ATOM 1279 O O . ALA A 1 173 ? 0.531 -12.112 -4.691 1.00 86.94 173 ALA A O 1
ATOM 1280 N N . VAL A 1 174 ? 1.794 -10.302 -4.296 1.00 89.31 174 VAL A N 1
ATOM 1281 C CA . VAL A 1 174 ? 1.410 -10.118 -2.879 1.00 89.31 174 VAL A CA 1
ATOM 1282 C C . VAL A 1 174 ? 0.313 -9.055 -2.711 1.00 89.31 174 VAL A C 1
ATOM 1284 O O . VAL A 1 174 ? -0.261 -8.908 -1.631 1.00 89.31 174 VAL A O 1
ATOM 1287 N N . MET A 1 175 ? 0.041 -8.278 -3.758 1.00 90.81 175 MET A N 1
ATOM 1288 C CA . MET A 1 175 ? -0.862 -7.130 -3.710 1.00 90.81 175 MET A CA 1
ATOM 1289 C C . MET A 1 175 ? -2.311 -7.544 -3.934 1.00 90.81 175 MET A C 1
ATOM 1291 O O . MET A 1 175 ? -2.600 -8.363 -4.797 1.00 90.81 175 MET A O 1
ATOM 1295 N N . ASP A 1 176 ? -3.226 -6.895 -3.216 1.00 91.69 176 ASP A N 1
ATOM 1296 C CA . ASP A 1 176 ? -4.670 -7.013 -3.449 1.00 91.69 176 ASP A CA 1
ATOM 1297 C C . ASP A 1 176 ? -5.183 -5.883 -4.359 1.00 91.69 176 ASP A C 1
ATOM 1299 O O . ASP A 1 176 ? -6.170 -6.030 -5.082 1.00 91.69 176 ASP A O 1
ATOM 1303 N N . ALA A 1 177 ? -4.516 -4.726 -4.312 1.00 91.94 177 ALA A N 1
ATOM 1304 C CA . ALA A 1 177 ? -4.822 -3.547 -5.114 1.00 91.94 177 ALA A CA 1
ATOM 1305 C C . ALA A 1 177 ? -3.536 -2.827 -5.534 1.00 91.94 177 ALA A C 1
ATOM 1307 O O . ALA A 1 177 ? -2.518 -2.911 -4.846 1.00 91.94 177 ALA A O 1
ATOM 1308 N N . ALA A 1 178 ? -3.586 -2.071 -6.629 1.00 92.06 178 ALA A N 1
ATOM 1309 C CA . ALA A 1 178 ? -2.443 -1.315 -7.134 1.00 92.06 178 ALA A CA 1
ATOM 1310 C C . ALA A 1 178 ? -2.775 0.165 -7.364 1.00 92.06 178 ALA A C 1
ATOM 1312 O O . ALA A 1 178 ? -3.864 0.526 -7.805 1.00 92.06 178 ALA A O 1
ATOM 1313 N N . ILE A 1 179 ? -1.799 1.028 -7.097 1.00 93.19 179 ILE A N 1
ATOM 1314 C CA . ILE A 1 179 ? -1.822 2.455 -7.394 1.00 93.19 179 ILE A CA 1
ATOM 1315 C C . ILE A 1 179 ? -0.812 2.710 -8.509 1.00 93.19 179 ILE A C 1
ATOM 1317 O O . ILE A 1 179 ? 0.396 2.613 -8.291 1.00 93.19 179 ILE A O 1
ATOM 1321 N N . LEU A 1 180 ? -1.303 3.056 -9.697 1.00 92.00 180 LEU A N 1
ATOM 1322 C CA . LEU A 1 180 ? -0.484 3.437 -10.840 1.00 92.00 180 LEU A CA 1
ATOM 1323 C C . LEU A 1 180 ? -0.164 4.927 -10.776 1.00 92.00 180 LEU A C 1
ATOM 1325 O O . LEU A 1 180 ? -1.021 5.764 -11.048 1.00 92.00 180 LEU A O 1
ATOM 1329 N N . LEU A 1 181 ? 1.077 5.262 -10.436 1.00 91.44 181 LEU A N 1
ATOM 1330 C CA . LEU A 1 181 ? 1.549 6.638 -10.427 1.00 91.44 181 LEU A CA 1
ATOM 1331 C C . LEU A 1 181 ? 2.021 7.058 -11.817 1.00 91.44 181 LEU A C 1
ATOM 1333 O O . LEU A 1 181 ? 2.948 6.462 -12.372 1.00 91.44 181 LEU A O 1
ATOM 1337 N N . VAL A 1 182 ? 1.454 8.152 -12.319 1.00 89.94 182 VAL A N 1
ATOM 1338 C CA . VAL A 1 182 ? 1.856 8.813 -13.566 1.00 89.94 182 VAL A CA 1
ATOM 1339 C C . VAL A 1 182 ? 2.238 10.249 -13.246 1.00 89.94 182 VAL A C 1
ATOM 1341 O O . VAL A 1 182 ? 1.478 10.961 -12.593 1.00 89.94 182 VAL A O 1
ATOM 1344 N N . ALA A 1 183 ? 3.421 10.686 -13.662 1.00 88.31 183 ALA A N 1
ATOM 1345 C CA . ALA A 1 183 ? 3.838 12.060 -13.446 1.00 88.31 183 ALA A CA 1
ATOM 1346 C C . ALA A 1 183 ? 3.381 12.949 -14.616 1.00 88.31 183 ALA A C 1
ATOM 1348 O O . ALA A 1 183 ? 3.555 12.592 -15.775 1.00 88.31 183 ALA A O 1
ATOM 1349 N N . GLY A 1 184 ? 2.776 14.102 -14.317 1.00 85.44 184 GLY A N 1
ATOM 1350 C CA . GLY A 1 184 ? 2.245 15.026 -15.331 1.00 85.44 184 GLY A CA 1
ATOM 1351 C C . GLY A 1 184 ? 3.301 15.869 -16.059 1.00 85.44 184 GLY A C 1
ATOM 1352 O O . GLY A 1 184 ? 2.951 16.670 -16.916 1.00 85.44 184 GLY A O 1
ATOM 1353 N N . ASN A 1 185 ? 4.581 15.728 -15.703 1.00 84.31 185 ASN A N 1
ATOM 1354 C CA . ASN A 1 185 ? 5.716 16.423 -16.326 1.00 84.31 185 ASN A CA 1
ATOM 1355 C C . ASN A 1 185 ? 6.288 15.696 -17.547 1.00 84.31 185 ASN A C 1
ATOM 1357 O O . ASN A 1 185 ? 7.129 16.261 -18.239 1.00 84.31 185 ASN A O 1
ATOM 1361 N N . GLU A 1 186 ? 5.908 14.442 -17.759 1.00 80.56 186 GLU A N 1
ATOM 1362 C CA . GLU A 1 186 ? 6.446 13.588 -18.811 1.00 80.56 186 GLU A CA 1
ATOM 1363 C C . GLU A 1 186 ? 5.345 13.259 -19.813 1.00 80.56 186 GLU A C 1
ATOM 1365 O O . GLU A 1 186 ? 4.165 13.173 -19.466 1.00 80.56 186 GLU A O 1
ATOM 1370 N N . THR A 1 187 ? 5.728 13.072 -21.073 1.00 79.50 187 THR A N 1
ATOM 1371 C CA . THR A 1 187 ? 4.803 12.624 -22.110 1.00 79.50 187 THR A CA 1
ATOM 1372 C C . THR A 1 187 ? 4.278 11.240 -21.753 1.00 79.50 187 THR A C 1
ATOM 1374 O O . THR A 1 187 ? 5.037 10.281 -21.611 1.00 79.50 187 THR A O 1
ATOM 1377 N N . CYS A 1 188 ? 2.964 11.142 -21.578 1.00 73.12 188 CYS A N 1
ATOM 1378 C CA . CYS A 1 188 ? 2.265 9.886 -21.375 1.00 73.12 188 CYS A CA 1
ATOM 1379 C C . CYS A 1 188 ? 1.744 9.353 -22.724 1.00 73.12 188 CYS A C 1
ATOM 1381 O O . CYS A 1 188 ? 1.323 10.152 -23.562 1.00 73.12 188 CYS A O 1
ATOM 1383 N N . PRO A 1 189 ? 1.732 8.026 -22.952 1.00 76.94 189 PRO A N 1
ATOM 1384 C CA . PRO A 1 189 ? 2.219 6.943 -22.090 1.00 76.94 189 PRO A CA 1
ATOM 1385 C C . PRO A 1 189 ? 3.716 6.627 -22.292 1.00 76.94 189 PRO A C 1
ATOM 1387 O O . PRO A 1 189 ? 4.181 6.442 -23.412 1.00 76.94 189 PRO A O 1
ATOM 1390 N N . GLN A 1 190 ? 4.466 6.496 -21.194 1.00 82.31 190 GLN A N 1
ATOM 1391 C CA . GLN A 1 190 ? 5.853 6.007 -21.225 1.00 82.31 190 GLN A CA 1
ATOM 1392 C C . GLN A 1 190 ? 5.894 4.473 -21.394 1.00 82.31 190 GLN A C 1
ATOM 1394 O O . GLN A 1 190 ? 5.056 3.800 -20.779 1.00 82.31 190 GLN A O 1
ATOM 1399 N N . PRO A 1 191 ? 6.891 3.892 -22.102 1.00 85.44 191 PRO A N 1
ATOM 1400 C CA . PRO A 1 191 ? 7.015 2.440 -22.294 1.00 85.44 191 PRO A CA 1
ATOM 1401 C C . PRO A 1 191 ? 6.947 1.646 -20.983 1.00 85.44 191 PRO A C 1
ATOM 1403 O O . PRO A 1 191 ? 6.151 0.722 -20.846 1.00 85.44 191 PRO A O 1
ATOM 1406 N N . GLN A 1 192 ? 7.647 2.100 -19.943 1.00 86.69 192 GLN A N 1
ATOM 1407 C CA . GLN A 1 192 ? 7.618 1.439 -18.637 1.00 86.69 192 GLN A CA 1
ATOM 1408 C C . GLN A 1 192 ? 6.252 1.515 -17.932 1.00 86.69 192 GLN A C 1
ATOM 1410 O O . GLN A 1 192 ? 5.888 0.640 -17.151 1.00 86.69 192 GLN A O 1
ATOM 1415 N N . THR A 1 193 ? 5.469 2.567 -18.187 1.00 86.88 193 THR A N 1
ATOM 1416 C CA . THR A 1 193 ? 4.106 2.662 -17.639 1.00 86.88 193 THR A CA 1
ATOM 1417 C C . THR A 1 193 ? 3.200 1.623 -18.301 1.00 86.88 193 THR A C 1
ATOM 1419 O O . THR A 1 193 ? 2.384 1.013 -17.615 1.00 86.88 193 THR A O 1
ATOM 1422 N N . SER A 1 194 ? 3.388 1.372 -19.603 1.00 87.94 194 SER A N 1
ATOM 1423 C CA . SER A 1 194 ? 2.665 0.319 -20.323 1.00 87.94 194 SER A CA 1
ATOM 1424 C C . SER A 1 194 ? 3.079 -1.090 -19.887 1.00 87.94 194 SER A C 1
ATOM 1426 O O . SER A 1 194 ? 2.209 -1.930 -19.680 1.00 87.94 194 SER A O 1
ATOM 1428 N N . GLU A 1 195 ? 4.370 -1.329 -19.632 1.00 88.50 195 GLU A N 1
ATOM 1429 C CA . GLU A 1 195 ? 4.867 -2.609 -19.106 1.00 88.50 195 GLU A CA 1
ATOM 1430 C C . GLU A 1 195 ? 4.298 -2.914 -17.717 1.00 88.50 195 GLU A C 1
ATOM 1432 O O . GLU A 1 195 ? 3.807 -4.016 -17.473 1.00 88.50 195 GLU A O 1
ATOM 1437 N N . HIS A 1 196 ? 4.296 -1.930 -16.811 1.00 87.00 196 HIS A N 1
ATOM 1438 C CA . HIS A 1 196 ? 3.707 -2.106 -15.483 1.00 87.00 196 HIS A CA 1
ATOM 1439 C C . HIS A 1 196 ? 2.204 -2.377 -15.542 1.00 87.00 196 HIS A C 1
ATOM 1441 O O . HIS A 1 196 ? 1.703 -3.191 -14.769 1.00 87.00 196 HIS A O 1
ATOM 1447 N N . LEU A 1 197 ? 1.483 -1.696 -16.436 1.00 88.19 197 LEU A N 1
ATOM 1448 C CA . LEU A 1 197 ? 0.049 -1.910 -16.604 1.00 88.19 197 LEU A CA 1
ATOM 1449 C C . LEU A 1 197 ? -0.238 -3.313 -17.158 1.00 88.19 197 LEU A C 1
ATOM 1451 O O . LEU A 1 197 ? -1.079 -4.015 -16.603 1.00 88.19 197 LEU A O 1
ATOM 1455 N N . ALA A 1 198 ? 0.520 -3.752 -18.166 1.00 88.50 198 ALA A N 1
ATOM 1456 C CA . ALA A 1 198 ? 0.413 -5.099 -18.723 1.00 88.50 198 ALA A CA 1
ATOM 1457 C C . ALA A 1 198 ? 0.726 -6.182 -17.675 1.00 88.50 198 ALA A C 1
ATOM 1459 O O . ALA A 1 198 ? 0.014 -7.180 -17.577 1.00 88.50 198 ALA A O 1
ATOM 1460 N N . ALA A 1 199 ? 1.748 -5.976 -16.838 1.00 87.62 199 ALA A N 1
ATOM 1461 C CA . ALA A 1 199 ? 2.077 -6.894 -15.749 1.00 87.62 199 ALA A CA 1
ATOM 1462 C C . ALA A 1 199 ? 0.925 -7.030 -14.737 1.00 87.62 199 ALA A C 1
ATOM 1464 O O . ALA A 1 199 ? 0.579 -8.138 -14.332 1.00 87.62 199 ALA A O 1
ATOM 1465 N N . VAL A 1 200 ? 0.300 -5.915 -14.356 1.00 87.25 200 VAL A N 1
ATOM 1466 C CA . VAL A 1 200 ? -0.846 -5.898 -13.434 1.00 87.25 200 VAL A CA 1
ATOM 1467 C C . VAL A 1 200 ? -2.080 -6.576 -14.025 1.00 87.25 200 VAL A C 1
ATOM 1469 O O . VAL A 1 200 ? -2.779 -7.299 -13.314 1.00 87.25 200 VAL A O 1
ATOM 1472 N N . GLU A 1 201 ? -2.326 -6.384 -15.320 1.00 87.38 201 GLU A N 1
ATOM 1473 C CA . GLU A 1 201 ? -3.420 -7.034 -16.040 1.00 87.38 201 GLU A CA 1
ATOM 1474 C C . GLU A 1 201 ? -3.240 -8.561 -16.082 1.00 87.38 201 GLU A C 1
ATOM 1476 O O . GLU A 1 201 ? -4.178 -9.305 -15.787 1.00 87.38 201 GLU A O 1
ATOM 1481 N N . ILE A 1 202 ? -2.013 -9.039 -16.325 1.00 88.81 202 ILE A N 1
ATOM 1482 C CA . ILE A 1 202 ? -1.670 -10.472 -16.283 1.00 88.81 202 ILE A CA 1
ATOM 1483 C C . ILE A 1 202 ? -1.895 -11.059 -14.882 1.00 88.81 202 ILE A C 1
ATOM 1485 O O . ILE A 1 202 ? -2.386 -12.182 -14.755 1.00 88.81 202 ILE A O 1
ATOM 1489 N N . MET A 1 203 ? -1.588 -10.300 -13.826 1.00 85.50 203 MET A N 1
ATOM 1490 C CA . MET A 1 203 ? -1.813 -10.725 -12.437 1.00 85.50 203 MET A CA 1
ATOM 1491 C C . MET A 1 203 ? -3.274 -10.658 -11.985 1.00 85.50 203 MET A C 1
ATOM 1493 O O . MET A 1 203 ? -3.579 -11.077 -10.870 1.00 85.50 203 MET A O 1
ATOM 1497 N N . ARG A 1 204 ? -4.189 -10.195 -12.849 1.00 85.50 204 ARG A N 1
ATOM 1498 C CA . ARG A 1 204 ? -5.636 -10.110 -12.588 1.00 85.50 204 ARG A CA 1
ATOM 1499 C C . ARG A 1 204 ? -5.994 -9.284 -11.351 1.00 85.50 204 ARG A C 1
ATOM 1501 O O . ARG A 1 204 ? -6.946 -9.603 -10.637 1.00 85.50 204 ARG A O 1
ATOM 1508 N N . LEU A 1 205 ? -5.267 -8.196 -11.109 1.00 83.94 205 LEU A N 1
ATOM 1509 C CA . LEU A 1 205 ? -5.638 -7.248 -10.062 1.00 83.94 205 LEU A CA 1
ATOM 1510 C C . LEU A 1 205 ? -6.889 -6.467 -10.495 1.00 83.94 205 LEU A C 1
ATOM 1512 O O . LEU A 1 205 ? -6.842 -5.652 -11.411 1.00 83.94 205 LEU A O 1
ATOM 1516 N N . GLY A 1 206 ? -8.020 -6.714 -9.827 1.00 77.56 206 GLY A N 1
ATOM 1517 C CA . GLY A 1 206 ? -9.305 -6.074 -10.148 1.00 77.56 206 GLY A CA 1
ATOM 1518 C C . GLY A 1 206 ? -9.443 -4.629 -9.653 1.00 77.56 206 GLY A C 1
ATOM 1519 O O . GLY A 1 206 ? -10.354 -3.916 -10.070 1.00 77.56 206 GLY A O 1
ATOM 1520 N N . HIS A 1 207 ? -8.550 -4.182 -8.765 1.00 89.81 207 HIS A N 1
ATOM 1521 C CA . HIS A 1 207 ? -8.613 -2.865 -8.133 1.00 89.81 207 HIS A CA 1
ATOM 1522 C C . HIS A 1 207 ? -7.357 -2.049 -8.434 1.00 89.81 207 HIS A C 1
ATOM 1524 O O . HIS A 1 207 ? -6.325 -2.195 -7.776 1.00 89.81 207 HIS A O 1
ATOM 1530 N N . ILE A 1 208 ? -7.466 -1.163 -9.425 1.00 90.50 208 ILE A N 1
ATOM 1531 C CA . ILE A 1 208 ? -6.386 -0.273 -9.853 1.00 90.50 208 ILE A CA 1
ATOM 1532 C C . ILE A 1 208 ? -6.837 1.176 -9.679 1.00 90.50 208 ILE A C 1
ATOM 1534 O O . ILE A 1 208 ? -7.910 1.564 -10.138 1.00 90.50 208 ILE A O 1
ATOM 1538 N N . ILE A 1 209 ? -6.007 1.987 -9.028 1.00 92.44 209 ILE A N 1
ATOM 1539 C CA . ILE A 1 209 ? -6.210 3.429 -8.873 1.00 92.44 209 ILE A CA 1
ATOM 1540 C C . ILE A 1 209 ? -5.101 4.147 -9.635 1.00 92.44 209 ILE A C 1
ATOM 1542 O O . ILE A 1 209 ? -3.925 3.960 -9.339 1.00 92.44 209 ILE A O 1
ATOM 1546 N N . ILE A 1 210 ? -5.452 4.994 -10.599 1.00 91.12 210 ILE A N 1
ATOM 1547 C CA . ILE A 1 210 ? -4.474 5.824 -11.310 1.00 91.12 210 ILE A CA 1
ATOM 1548 C C . ILE A 1 210 ? -4.302 7.133 -10.540 1.00 91.12 210 ILE A C 1
ATOM 1550 O O . ILE A 1 210 ? -5.272 7.843 -10.284 1.00 91.12 210 ILE A O 1
ATOM 1554 N N . LEU A 1 211 ? -3.066 7.450 -10.160 1.00 91.38 211 LEU A N 1
ATOM 1555 C CA . LEU A 1 211 ? -2.715 8.624 -9.370 1.00 91.38 211 LEU A CA 1
ATOM 1556 C C . LEU A 1 211 ? -1.772 9.518 -10.177 1.00 91.38 211 LEU A C 1
ATOM 1558 O O . LEU A 1 211 ? -0.654 9.128 -10.513 1.00 91.38 211 LEU A O 1
ATOM 1562 N N . GLN A 1 212 ? -2.220 10.735 -10.475 1.00 90.06 212 GLN A N 1
ATOM 1563 C CA . GLN A 1 212 ? -1.405 11.719 -11.180 1.00 90.06 212 GLN A CA 1
ATOM 1564 C C . GLN A 1 212 ? -0.585 12.550 -10.191 1.00 90.06 212 GLN A C 1
ATOM 1566 O O . GLN A 1 212 ? -1.129 13.285 -9.368 1.00 90.06 212 GLN A O 1
ATOM 1571 N N . ASN A 1 213 ? 0.738 12.426 -10.266 1.00 85.94 213 ASN A N 1
ATOM 1572 C CA . ASN A 1 213 ? 1.679 13.196 -9.459 1.00 85.94 213 ASN A CA 1
ATOM 1573 C C . ASN A 1 213 ? 2.291 14.349 -10.275 1.00 85.94 213 ASN A C 1
ATOM 1575 O O . ASN A 1 213 ? 2.228 14.362 -11.501 1.00 85.94 213 ASN A O 1
ATOM 1579 N N . LYS A 1 214 ? 2.914 15.324 -9.600 1.00 85.12 214 LYS A N 1
ATOM 1580 C CA . LYS A 1 214 ? 3.568 16.496 -10.220 1.00 85.12 214 LYS A CA 1
ATOM 1581 C C . LYS A 1 214 ? 2.647 17.335 -11.124 1.00 85.12 214 LYS A C 1
ATOM 1583 O O . LYS A 1 214 ? 3.113 17.993 -12.042 1.00 85.12 214 LYS A O 1
ATOM 1588 N N . VAL A 1 215 ? 1.355 17.397 -10.810 1.00 80.31 215 VAL A N 1
ATOM 1589 C CA . VAL A 1 215 ? 0.347 18.212 -11.523 1.00 80.31 215 VAL A CA 1
ATOM 1590 C C . VAL A 1 215 ? 0.483 19.729 -11.308 1.00 80.31 215 VAL A C 1
ATOM 1592 O O . VAL A 1 215 ? -0.344 20.501 -11.774 1.00 80.31 215 VAL A O 1
ATOM 1595 N N . ARG A 1 216 ? 1.521 20.193 -10.601 1.00 58.16 216 ARG A N 1
ATOM 1596 C CA . ARG A 1 216 ? 1.695 21.606 -10.220 1.00 58.16 216 ARG A CA 1
ATOM 1597 C C . ARG A 1 216 ? 2.484 22.436 -11.240 1.00 58.16 216 ARG A C 1
ATOM 1599 O O . ARG A 1 216 ? 3.107 23.427 -10.869 1.00 58.16 216 ARG A O 1
ATOM 1606 N N . ILE A 1 217 ? 2.475 22.029 -12.503 1.00 55.72 217 ILE A N 1
ATOM 1607 C CA . ILE A 1 217 ? 3.073 22.804 -13.591 1.00 55.72 217 ILE A CA 1
ATOM 1608 C C . ILE A 1 217 ? 2.007 23.808 -14.045 1.00 55.72 217 ILE A C 1
ATOM 1610 O O . ILE A 1 217 ? 0.882 23.384 -14.321 1.00 55.72 217 ILE A O 1
ATOM 1614 N N . PRO A 1 218 ? 2.289 25.122 -14.070 1.00 46.62 218 PRO A N 1
ATOM 1615 C CA . PRO A 1 218 ? 1.340 26.079 -14.612 1.00 46.62 218 PRO A CA 1
ATOM 1616 C C . PRO A 1 218 ? 1.037 25.709 -16.064 1.00 46.62 218 PRO A C 1
ATOM 1618 O O . PRO A 1 218 ? 1.940 25.413 -16.848 1.00 46.62 218 PRO A O 1
ATOM 1621 N N . ILE A 1 219 ? -0.248 25.740 -16.406 1.00 44.97 219 ILE A N 1
ATOM 1622 C CA . ILE A 1 219 ? -0.742 25.771 -17.779 1.00 44.97 219 ILE A CA 1
ATOM 1623 C C . ILE A 1 219 ? -0.167 27.040 -18.422 1.00 44.97 219 ILE A C 1
ATOM 1625 O O . ILE A 1 219 ? -0.740 28.119 -18.332 1.00 44.97 219 ILE A O 1
ATOM 1629 N N . PHE A 1 220 ? 1.026 26.925 -18.993 1.00 42.41 220 PHE A N 1
ATOM 1630 C CA . PHE A 1 220 ? 1.564 27.860 -19.973 1.00 42.41 220 PHE A CA 1
ATOM 1631 C C . PHE A 1 220 ? 2.490 27.103 -20.925 1.00 42.41 220 PHE A C 1
ATOM 1633 O O . PHE A 1 220 ? 3.663 27.410 -21.095 1.00 42.41 220 PHE A O 1
ATOM 1640 N N . SER A 1 221 ? 1.936 26.058 -21.532 1.00 41.62 221 SER A N 1
ATOM 1641 C CA . SER A 1 221 ? 2.359 25.634 -22.857 1.00 41.62 221 SER A CA 1
ATOM 1642 C C . SER A 1 221 ? 1.282 26.149 -23.797 1.00 41.62 221 SER A C 1
ATOM 1644 O O . SER A 1 221 ? 0.278 25.489 -24.057 1.00 41.62 221 SER A O 1
ATOM 1646 N N . VAL A 1 222 ? 1.452 27.408 -24.198 1.00 44.97 222 VAL A N 1
ATOM 1647 C CA . VAL A 1 222 ? 0.942 27.891 -25.475 1.00 44.97 222 VAL A CA 1
ATOM 1648 C C . VAL A 1 222 ? 1.380 26.850 -26.498 1.00 44.97 222 VAL A C 1
ATOM 1650 O O . VAL A 1 222 ? 2.575 26.617 -26.646 1.00 44.97 222 VAL A O 1
ATOM 1653 N N . THR A 1 223 ? 0.441 26.190 -27.162 1.00 46.03 223 THR A N 1
ATOM 1654 C CA . THR A 1 223 ? 0.722 25.608 -28.470 1.00 46.03 223 THR A CA 1
ATOM 1655 C C . THR A 1 223 ? 0.935 26.782 -29.424 1.00 46.03 223 THR A C 1
ATOM 1657 O O . THR A 1 223 ? -0.045 27.481 -29.693 1.00 46.03 223 THR A O 1
ATOM 1660 N N . PRO A 1 224 ? 2.149 27.078 -29.924 1.00 54.78 224 PRO A N 1
ATOM 1661 C CA . PRO A 1 224 ? 2.222 27.746 -31.204 1.00 54.78 224 PRO A CA 1
ATOM 1662 C C . PRO A 1 224 ? 1.727 26.754 -32.258 1.00 54.78 224 PRO A C 1
ATOM 1664 O O . PRO A 1 224 ? 2.102 25.583 -32.274 1.00 54.78 224 PRO A O 1
ATOM 1667 N N . GLU A 1 225 ? 0.808 27.250 -33.068 1.00 52.69 225 GLU A N 1
ATOM 1668 C CA . GLU A 1 225 ? 0.316 26.649 -34.296 1.00 52.69 225 GLU A CA 1
ATOM 1669 C C . GLU A 1 225 ? 1.464 26.289 -35.264 1.00 52.69 225 GLU A C 1
ATOM 1671 O O . GLU A 1 225 ? 2.524 26.920 -35.223 1.00 52.69 225 GLU A O 1
ATOM 1676 N N . CYS A 1 226 ? 1.145 25.376 -36.196 1.00 36.00 226 CYS A N 1
ATOM 1677 C CA . CYS A 1 226 ? 1.884 24.891 -37.380 1.00 36.00 226 CYS A CA 1
ATOM 1678 C C . CYS A 1 226 ? 2.597 23.539 -37.229 1.00 36.00 226 CYS A C 1
ATOM 1680 O O . CYS A 1 226 ? 3.674 23.470 -36.600 1.00 36.00 226 CYS A O 1
#

pLDDT: mean 72.66, std 19.48, range [27.7, 93.38]

Radius of gyration: 24.77 Å; chains: 1; bounding box: 69×55×92 Å

Secondary structure (DSSP, 8-state):
----------------TTSPP--TTT--TTT--TTSHHHHTTS--EEEEEE--TTS-HHHHHHHHHS------HHHHHHT---SPEEEEEEEEEEPPEE-TT-------------------EE-PPEEEEETTS-SEEEETTTTEEEEEEEEEEEEE----GGGHHHHHHHHTT-SEEEEEEETTSPSSPHHHHHHHHHHHHTT---EEEEEE---S-S-------